Protein AF-A0A316RY93-F1 (afdb_monomer_lite)

Foldseek 3Di:
DPQDQWDDPPPDIDHDPDDPPDDPVVVCLVVVLVVVVVVVVLCVQQPPPDDPRSVVSNVVVVVVVCVVCVLSDDDDRNPDPVNVVSCVVSVHDDQPDPLSVLVVLQPPVNQCSCVVVVNDHNVRSVVVSLVVLCVLLVVLLVVLVVLLCCLVPAQLVLLVVQLVVLVVVCVVCVVVVHHPPVSVVLSVVSVVLSVQLVVLSVQLVVLSVVLVVDDDSSSSSVSCVPRNVVSSVSNVVSRVVSVVRRDPVSHRDDDPCCVPPVD

Structure (mmCIF, N/CA/C/O backbone):
data_AF-A0A316RY93-F1
#
_entry.id   AF-A0A316RY93-F1
#
loop_
_atom_site.group_PDB
_atom_site.id
_atom_site.type_symbol
_atom_site.label_atom_id
_atom_site.label_alt_id
_atom_site.label_comp_id
_atom_site.label_asym_id
_atom_site.label_entity_id
_atom_site.label_seq_id
_atom_site.pdbx_PDB_ins_code
_atom_site.Cartn_x
_atom_site.Cartn_y
_atom_site.Cartn_z
_atom_site.occupancy
_atom_site.B_iso_or_equiv
_atom_site.auth_seq_id
_atom_site.auth_comp_id
_atom_site.auth_asym_id
_atom_site.auth_atom_id
_atom_site.pdbx_PDB_model_num
ATOM 1 N N . ASN A 1 1 ? -14.126 -20.685 9.878 1.00 76.75 1 ASN A N 1
ATOM 2 C CA . ASN A 1 1 ? -13.950 -19.700 8.793 1.00 76.75 1 ASN A CA 1
ATOM 3 C C . ASN A 1 1 ? -12.634 -18.939 8.999 1.00 76.75 1 ASN A C 1
ATOM 5 O O . ASN A 1 1 ? -12.453 -18.373 10.075 1.00 76.75 1 ASN A O 1
ATOM 9 N N . ARG A 1 2 ? -11.692 -18.993 8.039 1.00 86.81 2 ARG A N 1
ATOM 10 C CA . ARG A 1 2 ? -10.370 -18.326 8.116 1.00 86.81 2 ARG A CA 1
ATOM 11 C C . ARG A 1 2 ? -10.298 -16.988 7.370 1.00 86.81 2 ARG A C 1
ATOM 13 O O . ARG A 1 2 ? -9.308 -16.292 7.524 1.00 86.81 2 ARG A O 1
ATOM 20 N N . THR A 1 3 ? -11.340 -16.614 6.633 1.00 89.44 3 THR A N 1
ATOM 21 C CA . THR A 1 3 ? -11.389 -15.378 5.835 1.00 89.44 3 THR A CA 1
ATOM 22 C C . THR A 1 3 ? -12.013 -14.207 6.606 1.00 89.44 3 THR A C 1
ATOM 24 O O . THR A 1 3 ? -12.287 -13.170 6.020 1.00 89.44 3 THR A O 1
ATOM 27 N N . SER A 1 4 ? -12.331 -14.394 7.895 1.00 91.25 4 SER A N 1
ATOM 28 C CA . SER A 1 4 ? -12.914 -13.356 8.757 1.00 91.25 4 SER A CA 1
ATOM 29 C C . SER A 1 4 ? -11.820 -12.575 9.497 1.00 91.25 4 SER A C 1
ATOM 31 O O . SER A 1 4 ? -10.906 -13.226 10.027 1.00 91.25 4 SER A O 1
ATOM 33 N N . PRO A 1 5 ? -11.947 -11.236 9.622 1.00 91.81 5 PRO A N 1
ATOM 34 C CA . PRO A 1 5 ? -11.036 -10.396 10.404 1.00 91.81 5 PRO A CA 1
ATOM 35 C C . PRO A 1 5 ? -11.076 -10.700 11.908 1.00 91.81 5 PRO A C 1
ATOM 37 O O . PRO A 1 5 ? -10.065 -10.567 12.593 1.00 91.81 5 PRO A O 1
ATOM 40 N N . PHE A 1 6 ? -12.233 -11.123 12.422 1.00 93.69 6 PHE A N 1
ATOM 41 C CA . PHE A 1 6 ? -12.464 -11.411 13.835 1.00 93.69 6 PHE A CA 1
ATOM 42 C C . PHE A 1 6 ? -13.214 -12.738 13.948 1.00 93.69 6 PHE A C 1
ATOM 44 O O . PHE A 1 6 ? -14.278 -12.912 13.350 1.00 93.69 6 PHE A O 1
ATOM 51 N N . ALA A 1 7 ? -12.659 -13.714 14.664 1.00 94.00 7 ALA A N 1
ATOM 52 C CA . ALA A 1 7 ? -13.251 -15.047 14.735 1.00 94.00 7 ALA A CA 1
ATOM 53 C C . ALA A 1 7 ? -13.272 -15.596 16.155 1.00 94.00 7 ALA A C 1
ATOM 55 O O . ALA A 1 7 ? -12.244 -15.641 16.822 1.00 94.00 7 ALA A O 1
ATOM 56 N N . PHE A 1 8 ? -14.429 -16.096 16.580 1.00 93.50 8 PHE A N 1
ATOM 57 C CA . PHE A 1 8 ? -14.525 -16.915 17.779 1.00 93.50 8 PHE A CA 1
ATOM 58 C C . PHE A 1 8 ? -14.100 -18.350 17.455 1.00 93.50 8 PHE A C 1
ATOM 60 O O . PHE A 1 8 ? -14.674 -18.985 16.567 1.00 93.50 8 PHE A O 1
ATOM 67 N N . THR A 1 9 ? -13.088 -18.867 18.152 1.00 91.56 9 THR A N 1
ATOM 68 C CA . THR A 1 9 ? -12.534 -20.212 17.906 1.00 91.56 9 THR A CA 1
ATOM 69 C C . THR A 1 9 ? -12.798 -21.203 19.041 1.00 91.56 9 THR A C 1
ATOM 71 O O . THR A 1 9 ? -12.141 -22.236 19.138 1.00 91.56 9 THR A O 1
ATOM 74 N N . GLY A 1 10 ? -13.811 -20.923 19.867 1.00 91.88 10 GLY A N 1
ATOM 75 C CA . GLY A 1 10 ? -14.363 -21.838 20.872 1.00 91.88 10 GLY A CA 1
ATOM 76 C C . GLY A 1 10 ? -14.149 -21.368 22.308 1.00 91.88 10 GLY A C 1
ATOM 77 O O . GLY A 1 10 ? -15.085 -21.387 23.097 1.00 91.88 10 GLY A O 1
ATOM 78 N N . ASN A 1 11 ? -12.945 -20.906 22.647 1.00 93.56 11 ASN A N 1
ATOM 79 C CA . ASN A 1 11 ? -12.624 -20.369 23.977 1.00 93.56 11 ASN A CA 1
ATOM 80 C C . ASN A 1 11 ? -11.935 -18.997 23.938 1.00 93.56 11 ASN A C 1
ATOM 82 O O . ASN A 1 11 ? -11.544 -18.476 24.979 1.00 93.56 11 ASN A O 1
ATOM 86 N N . LYS A 1 12 ? -11.746 -18.435 22.743 1.00 94.44 12 LYS A N 1
ATOM 87 C CA . LYS A 1 12 ? -11.073 -17.157 22.523 1.00 94.44 12 LYS A CA 1
ATOM 88 C C . LYS A 1 12 ? -11.556 -16.510 21.233 1.00 94.44 12 LYS A C 1
ATOM 90 O O . LYS A 1 12 ? -12.118 -17.179 20.360 1.00 94.44 12 LYS A O 1
ATOM 95 N N . PHE A 1 13 ? -11.261 -15.225 21.112 1.00 95.44 13 PHE A N 1
ATOM 96 C CA . PHE A 1 13 ? -11.317 -14.514 19.847 1.00 95.44 13 PHE A CA 1
ATOM 97 C C . PHE A 1 13 ? -9.932 -14.444 19.203 1.00 95.44 13 PHE A C 1
ATOM 99 O O . PHE A 1 13 ? -8.914 -14.315 19.880 1.00 95.44 13 PHE A O 1
ATOM 106 N N . GLU A 1 14 ? -9.908 -14.541 17.881 1.00 95.75 14 GLU A N 1
ATOM 107 C CA . GLU A 1 14 ? -8.732 -14.350 17.043 1.00 95.75 14 GLU A CA 1
ATOM 108 C C . GLU A 1 14 ? -8.950 -13.121 16.165 1.00 95.75 14 GLU A C 1
ATOM 110 O O . GLU A 1 14 ? -9.816 -13.135 15.286 1.00 95.75 14 GLU A O 1
ATOM 115 N N . PHE A 1 15 ? -8.147 -12.082 16.395 1.00 95.44 15 PHE A N 1
ATOM 116 C CA . PHE A 1 15 ? -8.064 -10.920 15.520 1.00 95.44 15 PHE A CA 1
ATOM 117 C C . PHE A 1 15 ? -6.982 -11.154 14.464 1.00 95.44 15 PHE A C 1
ATOM 119 O O . PHE A 1 15 ? -5.819 -11.375 14.797 1.00 95.44 15 PHE A O 1
ATOM 126 N N . ARG A 1 16 ? -7.379 -11.167 13.191 1.00 94.00 16 ARG A N 1
ATOM 127 C CA . ARG A 1 16 ? -6.550 -11.628 12.064 1.00 94.00 16 ARG A CA 1
ATOM 128 C C . ARG A 1 16 ? -6.108 -10.516 11.117 1.00 94.00 16 ARG A C 1
ATOM 130 O O . ARG A 1 16 ? -5.459 -10.808 10.123 1.00 94.00 16 ARG A O 1
ATOM 137 N N . MET A 1 17 ? -6.453 -9.266 11.419 1.00 92.12 17 MET A N 1
ATOM 138 C CA . MET A 1 17 ? -6.111 -8.109 10.582 1.00 92.12 17 MET A CA 1
ATOM 139 C C . MET A 1 17 ? -4.705 -7.556 10.840 1.00 92.12 17 MET A C 1
ATOM 141 O O . MET A 1 17 ? -4.277 -6.645 10.139 1.00 92.12 17 MET A O 1
ATOM 145 N N . CYS A 1 18 ? -3.981 -8.079 11.834 1.00 93.44 18 CYS A N 1
ATOM 146 C CA . CYS A 1 18 ? -2.622 -7.634 12.124 1.00 93.44 18 CYS A CA 1
ATOM 147 C C . CYS A 1 18 ? -1.657 -8.046 11.003 1.00 93.44 18 CYS A C 1
ATOM 149 O O . CYS A 1 18 ? -1.534 -9.231 10.685 1.00 93.44 18 CYS A O 1
ATOM 151 N N . GLY A 1 19 ? -0.921 -7.079 10.459 1.00 92.44 19 GLY A N 1
ATOM 152 C CA . GLY A 1 19 ? 0.205 -7.329 9.562 1.00 92.44 19 GLY A CA 1
ATOM 153 C C . GLY A 1 19 ? 1.380 -7.983 10.298 1.00 92.44 19 GLY A C 1
ATOM 154 O O . GLY A 1 19 ? 1.596 -7.740 11.484 1.00 92.44 19 GLY A O 1
ATOM 155 N N . SER A 1 20 ? 2.178 -8.788 9.593 1.00 93.50 20 SER A N 1
ATOM 156 C CA . SER A 1 20 ? 3.290 -9.557 10.183 1.00 93.50 20 SER A CA 1
ATOM 157 C C . SER A 1 20 ? 4.392 -8.697 10.814 1.00 93.50 20 SER A C 1
ATOM 159 O O . SER A 1 20 ? 5.088 -9.163 11.712 1.00 93.50 20 SER A O 1
ATOM 161 N N . GLN A 1 21 ? 4.543 -7.449 10.362 1.00 90.56 21 GLN A N 1
ATOM 162 C CA . GLN A 1 21 ? 5.514 -6.481 10.881 1.00 90.56 21 GLN A CA 1
ATOM 163 C C . GLN A 1 21 ? 4.922 -5.521 11.927 1.00 90.56 21 GLN A C 1
ATOM 165 O O . GLN A 1 21 ? 5.647 -4.696 12.482 1.00 90.56 21 GLN A O 1
ATOM 170 N N . GLN A 1 22 ? 3.612 -5.580 12.191 1.00 89.44 22 GLN A N 1
ATOM 171 C CA . GLN A 1 22 ? 2.954 -4.619 13.073 1.00 89.44 22 GLN A CA 1
ATOM 172 C C . GLN A 1 22 ? 3.247 -4.897 14.550 1.00 89.44 22 GLN A C 1
ATOM 174 O O . GLN A 1 22 ? 3.239 -6.039 15.014 1.00 89.44 22 GLN A O 1
ATOM 179 N N . ASN A 1 23 ? 3.431 -3.822 15.319 1.00 91.06 23 ASN A N 1
ATOM 180 C CA . ASN A 1 23 ? 3.471 -3.909 16.772 1.00 91.06 23 ASN A CA 1
ATOM 181 C C . ASN A 1 23 ? 2.058 -4.182 17.308 1.00 91.06 23 ASN A C 1
ATOM 183 O O . ASN A 1 23 ? 1.148 -3.377 17.116 1.00 91.06 23 ASN A O 1
ATOM 187 N N . LEU A 1 24 ? 1.890 -5.294 18.027 1.00 94.62 24 LEU A N 1
ATOM 188 C CA . LEU A 1 24 ? 0.598 -5.710 18.580 1.00 94.62 24 LEU A CA 1
ATOM 189 C C . LEU A 1 24 ? 0.056 -4.771 19.668 1.00 94.62 24 LEU A C 1
ATOM 191 O O . LEU A 1 24 ? -1.105 -4.899 20.044 1.00 94.62 24 LEU A O 1
ATOM 195 N N . SER A 1 25 ? 0.856 -3.834 20.180 1.00 94.06 25 SER A N 1
ATOM 196 C CA . SER A 1 25 ? 0.389 -2.811 21.118 1.00 94.06 25 SER A CA 1
ATOM 197 C C . SER A 1 25 ? -0.740 -1.971 20.519 1.00 94.06 25 SER A C 1
ATOM 199 O O . SER A 1 25 ? -1.763 -1.790 21.168 1.00 94.06 25 SER A O 1
ATOM 201 N N . ASP A 1 26 ? -0.610 -1.532 19.264 1.00 91.31 26 ASP A N 1
ATOM 202 C CA . ASP A 1 26 ? -1.601 -0.664 18.617 1.00 91.31 26 ASP A CA 1
ATOM 203 C C . ASP A 1 26 ? -3.004 -1.296 18.554 1.00 91.31 26 ASP A C 1
ATOM 205 O O . ASP A 1 26 ? -3.935 -0.707 19.106 1.00 91.31 26 ASP A O 1
ATOM 209 N N . PRO A 1 27 ? -3.201 -2.498 17.970 1.00 94.75 27 PRO A N 1
ATOM 210 C CA . PRO A 1 27 ? -4.515 -3.134 17.977 1.00 94.75 27 PRO A CA 1
ATOM 211 C C . PRO A 1 27 ? -4.980 -3.497 19.391 1.00 94.75 27 PRO A C 1
ATOM 213 O O . PRO A 1 27 ? -6.174 -3.429 19.664 1.00 94.75 27 PRO A O 1
ATOM 216 N N . ASN A 1 28 ? -4.073 -3.838 20.315 1.00 96.19 28 ASN A N 1
ATOM 217 C CA . ASN A 1 28 ? -4.457 -4.132 21.696 1.00 96.19 28 ASN A CA 1
ATOM 218 C C . ASN A 1 28 ? -4.954 -2.897 22.453 1.00 96.19 28 ASN A C 1
ATOM 220 O O . ASN A 1 28 ? -5.844 -3.047 23.283 1.00 96.19 28 ASN A O 1
ATOM 224 N N . VAL A 1 29 ? -4.425 -1.699 22.188 1.00 96.19 29 VAL A N 1
ATOM 225 C CA . VAL A 1 29 ? -4.964 -0.456 22.764 1.00 96.19 29 VAL A CA 1
ATOM 226 C C . VAL A 1 29 ? -6.421 -0.299 22.340 1.00 96.19 29 VAL A C 1
ATOM 228 O O . VAL A 1 29 ? -7.288 -0.204 23.198 1.00 96.19 29 VAL A O 1
ATOM 231 N N . VAL A 1 30 ? -6.712 -0.392 21.039 1.00 95.94 30 VAL A N 1
ATOM 232 C CA . VAL A 1 30 ? -8.085 -0.252 20.523 1.00 95.94 30 VAL A CA 1
ATOM 233 C C . VAL A 1 30 ? -9.014 -1.333 21.084 1.00 95.94 30 VAL A C 1
ATOM 235 O O . VAL A 1 30 ? -10.077 -1.026 21.618 1.00 95.94 30 VAL A O 1
ATOM 238 N N . LEU A 1 31 ? -8.612 -2.605 20.991 1.00 97.00 31 LEU A N 1
ATOM 239 C CA . LEU A 1 31 ? -9.450 -3.734 21.398 1.00 97.00 31 LEU A CA 1
ATOM 240 C C . LEU A 1 31 ? -9.720 -3.747 22.904 1.00 97.00 3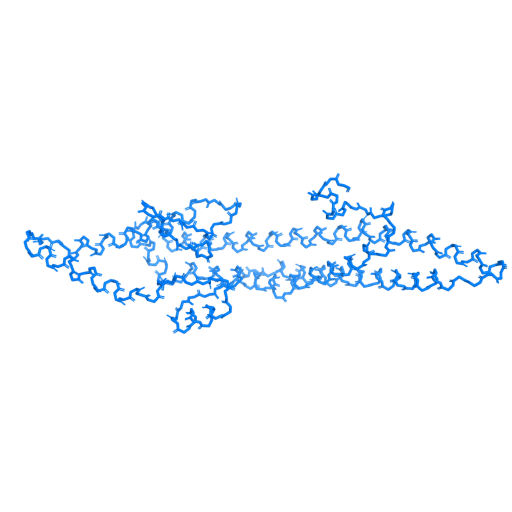1 LEU A C 1
ATOM 242 O O . LEU A 1 31 ? -10.850 -4.005 23.312 1.00 97.00 31 LEU A O 1
ATOM 246 N N . ASN A 1 32 ? -8.715 -3.461 23.736 1.00 97.75 32 ASN A N 1
ATOM 247 C CA . ASN A 1 32 ? -8.911 -3.453 25.184 1.00 97.75 32 ASN A CA 1
ATOM 248 C C . ASN A 1 32 ? -9.751 -2.258 25.639 1.00 97.75 32 ASN A C 1
ATOM 250 O O . ASN A 1 32 ? -10.571 -2.430 26.536 1.00 97.75 32 ASN A O 1
ATOM 254 N N . THR A 1 33 ? -9.609 -1.082 25.016 1.00 98.06 33 THR A N 1
ATOM 255 C CA . THR A 1 33 ? -10.503 0.052 25.294 1.00 98.06 33 THR A CA 1
ATOM 256 C C . THR A 1 33 ? -11.939 -0.267 24.880 1.00 98.06 33 THR A C 1
ATOM 258 O O . THR A 1 33 ? -12.856 0.027 25.635 1.00 98.06 33 THR A O 1
ATOM 261 N N . ALA A 1 34 ? -12.146 -0.962 23.754 1.00 97.19 34 ALA A N 1
ATOM 262 C CA . ALA A 1 34 ? -13.487 -1.334 23.297 1.00 97.19 34 ALA A CA 1
ATOM 263 C C . ALA A 1 34 ? -14.152 -2.329 24.258 1.00 97.19 34 ALA A C 1
ATOM 265 O O . ALA A 1 34 ? -15.318 -2.191 24.606 1.00 97.19 34 ALA A O 1
ATOM 266 N N . VAL A 1 35 ? -13.392 -3.310 24.755 1.00 97.25 35 VAL A N 1
ATOM 267 C CA . VAL A 1 35 ? -13.881 -4.234 25.789 1.00 97.25 35 VAL A CA 1
ATOM 268 C C . VAL A 1 35 ? -14.149 -3.508 27.110 1.00 97.25 35 VAL A C 1
ATOM 270 O O . VAL A 1 35 ? -15.115 -3.840 27.795 1.00 97.25 35 VAL A O 1
ATOM 273 N N . ALA A 1 36 ? -13.313 -2.537 27.486 1.00 98.06 36 ALA A N 1
ATOM 274 C CA . ALA A 1 36 ? -13.541 -1.729 28.680 1.00 98.06 36 ALA A CA 1
ATOM 275 C C . ALA A 1 36 ? -14.848 -0.932 28.575 1.00 98.06 36 ALA A C 1
ATOM 277 O O . ALA A 1 36 ? -15.589 -0.884 29.553 1.00 98.06 36 ALA A O 1
ATOM 278 N N . GLU A 1 37 ? -15.156 -0.391 27.394 1.00 97.31 37 GLU A N 1
ATOM 279 C CA . GLU A 1 37 ? -16.404 0.326 27.146 1.00 97.31 37 GLU A CA 1
ATOM 280 C C . GLU A 1 37 ? -17.640 -0.553 27.309 1.00 97.31 37 GLU A C 1
ATOM 282 O O . GLU A 1 37 ? -18.532 -0.221 28.087 1.00 97.31 37 GLU A O 1
ATOM 287 N N . GLU A 1 38 ? -17.654 -1.723 26.676 1.00 95.94 38 GLU A N 1
ATOM 288 C CA . GLU A 1 38 ? -18.770 -2.667 26.806 1.00 95.94 38 GLU A CA 1
ATOM 289 C C . GLU A 1 38 ? -18.958 -3.147 28.260 1.00 95.94 38 GLU A C 1
ATOM 291 O O . GLU A 1 38 ? -20.083 -3.319 28.737 1.00 95.94 38 GLU A O 1
ATOM 296 N N . CYS A 1 39 ? -17.858 -3.343 28.999 1.00 96.88 39 CYS A N 1
ATOM 297 C CA . CYS A 1 39 ? -17.902 -3.695 30.419 1.00 96.88 39 CYS A CA 1
ATOM 298 C C . CYS A 1 39 ? -18.451 -2.557 31.292 1.00 96.88 39 CYS A C 1
ATOM 300 O O . CYS A 1 39 ? -19.218 -2.826 32.216 1.00 96.88 39 CYS A O 1
ATOM 302 N N . ASP A 1 40 ? -18.057 -1.314 31.019 1.00 97.44 40 ASP A N 1
ATOM 303 C CA . ASP A 1 40 ? -18.513 -0.114 31.723 1.00 97.44 40 ASP A CA 1
ATOM 304 C C . ASP A 1 40 ? -20.009 0.138 31.489 1.00 97.44 40 ASP A C 1
ATOM 306 O O . ASP A 1 40 ? -20.768 0.311 32.445 1.00 97.44 40 ASP A O 1
ATOM 310 N N . GLU A 1 41 ? -20.470 0.045 30.239 1.00 95.94 41 GLU A N 1
ATOM 311 C CA . GLU A 1 41 ? -21.893 0.148 29.909 1.00 95.94 41 GLU A CA 1
ATOM 312 C C . GLU A 1 41 ? -22.723 -0.925 30.619 1.00 95.94 41 GLU A C 1
ATOM 314 O O . GLU A 1 41 ? -23.761 -0.625 31.221 1.00 95.94 41 GLU A O 1
ATOM 319 N N . PHE A 1 42 ? -22.262 -2.181 30.588 1.00 97.25 42 PHE A N 1
ATOM 320 C CA . PHE A 1 42 ? -22.936 -3.270 31.284 1.00 97.25 42 PHE A CA 1
ATOM 321 C C . PHE A 1 42 ? -22.960 -3.037 32.798 1.00 97.25 42 PHE A C 1
ATOM 323 O O . PHE A 1 42 ? -24.022 -3.135 33.413 1.00 97.25 42 PHE A O 1
ATOM 330 N N . ALA A 1 43 ? -21.816 -2.712 33.405 1.00 97.19 43 ALA A N 1
ATOM 331 C CA . ALA A 1 43 ? -21.708 -2.493 34.844 1.00 97.19 43 ALA A CA 1
ATOM 332 C C . ALA A 1 43 ? -22.603 -1.337 35.307 1.00 97.19 43 ALA A C 1
ATOM 334 O O . ALA A 1 43 ? -23.370 -1.508 36.255 1.00 97.19 43 ALA A O 1
ATOM 335 N N . SER A 1 44 ? -22.580 -0.215 34.586 1.00 96.94 44 SER A N 1
ATOM 336 C CA . SER A 1 44 ? -23.427 0.953 34.845 1.00 96.94 44 SER A CA 1
ATOM 337 C C . SER A 1 44 ? -24.915 0.604 34.766 1.00 96.94 44 SER A C 1
ATOM 339 O O . SER A 1 44 ? -25.704 0.983 35.629 1.00 96.94 44 SER A O 1
ATOM 341 N N . LEU A 1 45 ? -25.329 -0.178 33.761 1.00 96.38 45 LEU A N 1
ATOM 342 C CA . LEU A 1 45 ? -26.721 -0.616 33.633 1.00 96.38 45 LEU A CA 1
ATOM 343 C C . LEU A 1 45 ? -27.149 -1.607 34.718 1.00 96.38 45 LEU A C 1
ATOM 345 O O . LEU A 1 45 ? -28.351 -1.724 34.974 1.00 96.38 45 LEU A O 1
ATOM 349 N N . MET A 1 46 ? -26.217 -2.346 35.315 1.00 97.62 46 MET A N 1
ATOM 350 C CA . MET A 1 46 ? -26.501 -3.327 36.365 1.00 97.62 46 MET A CA 1
ATOM 351 C C . MET A 1 46 ? -26.343 -2.772 37.783 1.00 97.62 46 MET A C 1
ATOM 353 O O . MET A 1 46 ? -26.710 -3.462 38.735 1.00 97.62 46 MET A O 1
ATOM 357 N N . GLU A 1 47 ? -25.837 -1.548 37.939 1.00 97.25 47 GLU A N 1
ATOM 358 C CA . GLU A 1 47 ? -25.596 -0.936 39.241 1.00 97.25 47 GLU A CA 1
ATOM 359 C C . GLU A 1 47 ? -26.868 -0.930 40.110 1.00 97.25 47 GLU A C 1
ATOM 361 O O . GLU A 1 47 ? -27.949 -0.519 39.684 1.00 97.25 47 GLU A O 1
ATOM 366 N N . GLY A 1 48 ? -26.744 -1.445 41.338 1.00 96.88 48 GLY A N 1
ATOM 367 C CA . GLY A 1 48 ? -27.837 -1.529 42.312 1.00 96.88 48 GLY A CA 1
ATOM 368 C C . GLY A 1 48 ? -28.879 -2.632 42.067 1.00 96.88 48 GLY A C 1
ATOM 369 O O . GLY A 1 48 ? -29.781 -2.773 42.889 1.00 96.88 48 GLY A O 1
ATOM 370 N N . LYS A 1 49 ? -28.772 -3.424 40.990 1.00 97.25 49 LYS A N 1
ATOM 371 C CA . LYS A 1 49 ? -29.675 -4.558 40.722 1.00 97.25 49 LYS A CA 1
ATOM 372 C C . LYS A 1 49 ? -29.142 -5.840 41.348 1.00 97.25 49 LYS A C 1
ATOM 374 O O . LYS A 1 49 ? -27.969 -6.172 41.194 1.00 97.25 49 LYS A O 1
ATOM 379 N N . GLU A 1 50 ? -30.023 -6.621 41.969 1.00 96.81 50 GLU A N 1
ATOM 380 C CA . GLU A 1 50 ? -29.666 -7.886 42.624 1.00 96.81 50 GLU A CA 1
ATOM 381 C C . GLU A 1 50 ? -30.644 -9.021 42.267 1.00 96.81 50 GLU A C 1
ATOM 383 O O . GLU A 1 50 ? -31.756 -8.791 41.787 1.00 96.81 50 GLU A O 1
ATOM 388 N N . GLY A 1 51 ? -30.226 -10.274 42.481 1.00 97.12 51 GLY A N 1
ATOM 389 C CA . GLY A 1 51 ? -31.077 -11.463 42.339 1.00 97.12 51 GLY A CA 1
ATOM 390 C C . GLY A 1 51 ? -31.814 -11.575 40.994 1.00 97.12 51 GLY A C 1
ATOM 391 O O . GLY A 1 51 ? -31.209 -11.541 39.916 1.00 97.12 51 GLY A O 1
ATOM 392 N N . ASP A 1 52 ? -33.137 -11.737 41.062 1.00 97.56 52 ASP A N 1
ATOM 393 C CA . ASP A 1 52 ? -33.998 -11.899 39.885 1.00 97.56 52 ASP A CA 1
ATOM 394 C C . ASP A 1 52 ? -34.050 -10.632 39.014 1.00 97.56 52 ASP A C 1
ATOM 396 O O . ASP A 1 52 ? -34.149 -10.732 37.788 1.00 97.56 52 ASP A O 1
ATOM 400 N N . GLU A 1 53 ? -33.929 -9.444 39.617 1.00 97.50 53 GLU A N 1
ATOM 401 C CA . GLU A 1 53 ? -33.910 -8.170 38.889 1.00 97.50 53 GLU A CA 1
ATOM 402 C C . GLU A 1 53 ? -32.651 -8.049 38.027 1.00 97.50 53 GLU A C 1
ATOM 404 O O . GLU A 1 53 ? -32.746 -7.744 36.834 1.00 97.50 53 GLU A O 1
ATOM 409 N N . PHE A 1 54 ? -31.483 -8.359 38.602 1.00 97.81 54 PHE A N 1
ATOM 410 C CA . PHE A 1 54 ? -30.225 -8.417 37.856 1.00 97.81 54 PHE A CA 1
ATOM 411 C C . PHE A 1 54 ? -30.333 -9.398 36.687 1.00 97.81 54 PHE A C 1
ATOM 413 O O . PHE A 1 54 ? -30.013 -9.058 35.549 1.00 97.81 54 PHE A O 1
ATOM 420 N N . THR A 1 55 ? -30.843 -10.605 36.948 1.00 97.94 55 THR A N 1
ATOM 421 C CA . THR A 1 55 ? -30.955 -11.656 35.928 1.00 97.94 55 THR A CA 1
ATOM 422 C C . THR A 1 55 ? -31.853 -11.223 34.766 1.00 97.94 55 THR A C 1
ATOM 424 O O . THR A 1 55 ? -31.495 -11.404 33.599 1.00 97.94 55 THR A O 1
ATOM 427 N N . ALA A 1 56 ? -32.999 -10.603 35.059 1.00 97.94 56 ALA A N 1
ATOM 428 C CA . ALA A 1 56 ? -33.905 -10.091 34.037 1.00 97.94 56 ALA A CA 1
ATOM 429 C C . ALA A 1 56 ? -33.273 -8.953 33.216 1.00 97.94 56 ALA A C 1
ATOM 431 O O . ALA A 1 56 ? -33.359 -8.968 31.985 1.00 97.94 56 ALA A O 1
ATOM 432 N N . ALA A 1 57 ? -32.607 -8.001 33.877 1.00 97.88 57 ALA A N 1
ATOM 433 C CA . ALA A 1 57 ? -31.943 -6.880 33.216 1.00 97.88 57 ALA A CA 1
ATOM 434 C C . ALA A 1 57 ? -30.767 -7.333 32.337 1.00 97.88 57 ALA A C 1
ATOM 436 O O . ALA A 1 57 ? -30.649 -6.880 31.198 1.00 97.88 57 ALA A O 1
ATOM 437 N N . ALA A 1 58 ? -29.937 -8.259 32.822 1.00 97.50 58 ALA A N 1
ATOM 438 C CA . ALA A 1 58 ? -28.811 -8.803 32.070 1.00 97.50 58 ALA A CA 1
ATOM 439 C C . ALA A 1 58 ? -29.279 -9.547 30.808 1.00 97.50 58 ALA A C 1
ATOM 441 O O . ALA A 1 58 ? -28.737 -9.337 29.722 1.00 97.50 58 ALA A O 1
ATOM 442 N N . LEU A 1 59 ? -30.332 -10.368 30.912 1.00 97.56 59 LEU A N 1
ATOM 443 C CA . LEU A 1 59 ? -30.915 -11.057 29.755 1.00 97.56 59 LEU A CA 1
ATOM 444 C C . LEU A 1 59 ? -31.502 -10.086 28.723 1.00 97.56 59 LEU A C 1
ATOM 446 O O . LEU A 1 59 ? -31.433 -10.354 27.521 1.00 97.56 59 LEU A O 1
ATOM 450 N N . ASP A 1 60 ? -32.106 -8.986 29.171 1.00 97.31 60 ASP A N 1
ATOM 451 C CA . ASP A 1 60 ? -32.616 -7.947 28.278 1.00 97.31 60 ASP A CA 1
ATOM 452 C C . ASP A 1 60 ? -31.479 -7.199 27.570 1.00 97.31 60 ASP A C 1
ATOM 454 O O . ASP A 1 60 ? -31.540 -7.025 26.351 1.00 97.31 60 ASP A O 1
ATOM 458 N N . TRP A 1 61 ? -30.407 -6.851 28.293 1.00 97.06 61 TRP A N 1
ATOM 459 C CA . TRP A 1 61 ? -29.209 -6.244 27.708 1.00 97.06 61 TRP A CA 1
ATOM 460 C C . TRP A 1 61 ? -28.606 -7.139 26.622 1.00 97.06 61 TRP A C 1
ATOM 462 O O . TRP A 1 61 ? -28.507 -6.710 25.478 1.00 97.06 61 TRP A O 1
ATOM 472 N N . VAL A 1 62 ? -28.358 -8.424 26.910 1.00 96.31 62 VAL A N 1
ATOM 473 C CA . VAL A 1 62 ? -27.816 -9.378 25.920 1.00 96.31 62 VAL A CA 1
ATOM 474 C C . VAL A 1 62 ? -28.682 -9.439 24.656 1.00 96.31 62 VAL A C 1
ATOM 476 O O . VAL A 1 62 ? -28.165 -9.419 23.538 1.00 96.31 62 VAL A O 1
ATOM 479 N N . LYS A 1 63 ? -30.014 -9.487 24.803 1.00 96.94 63 LYS A N 1
ATOM 480 C CA . LYS A 1 63 ? -30.939 -9.506 23.656 1.00 96.94 63 LYS A CA 1
ATOM 481 C C . LYS A 1 63 ? -30.880 -8.210 22.853 1.00 96.94 63 LYS A C 1
ATOM 483 O 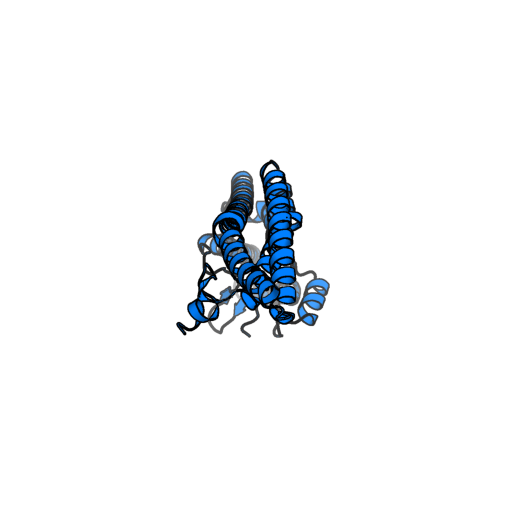O . LYS A 1 63 ? -30.973 -8.269 21.627 1.00 96.94 63 LYS A O 1
ATOM 488 N N . LYS A 1 64 ? -30.786 -7.060 23.521 1.00 96.31 64 LYS A N 1
ATOM 489 C CA . LYS A 1 64 ? -30.689 -5.746 22.875 1.00 96.31 64 LYS A CA 1
ATOM 490 C C . LYS A 1 64 ? -29.367 -5.604 22.127 1.00 96.31 64 LYS A C 1
ATOM 492 O O . LYS A 1 64 ? -29.409 -5.324 20.931 1.00 96.31 64 LYS A O 1
ATOM 497 N N . THR A 1 65 ? -28.243 -5.903 22.772 1.00 95.25 65 THR A N 1
ATOM 498 C CA . THR A 1 65 ? -26.901 -5.845 22.179 1.00 95.25 65 THR A CA 1
ATOM 499 C C . THR A 1 65 ? -26.799 -6.772 20.968 1.00 95.25 65 THR A C 1
ATOM 501 O O . THR A 1 65 ? -26.453 -6.331 19.874 1.00 95.25 65 THR A O 1
ATOM 504 N N . LEU A 1 66 ? -27.227 -8.036 21.087 1.00 95.38 66 LEU A N 1
ATOM 505 C CA . LEU A 1 66 ? -27.190 -8.967 19.954 1.00 95.38 66 LEU A CA 1
ATOM 506 C C . LEU A 1 66 ? -28.034 -8.477 18.767 1.00 95.38 66 LEU A C 1
ATOM 508 O O . LEU A 1 66 ? -27.603 -8.591 17.622 1.00 95.38 66 LEU A O 1
ATOM 512 N N . LYS A 1 67 ? -29.224 -7.913 19.016 1.00 95.69 67 LYS A N 1
ATOM 513 C CA . LYS A 1 67 ? -30.077 -7.358 17.952 1.00 95.69 67 LYS A CA 1
ATOM 514 C C . LYS A 1 67 ? -29.453 -6.129 17.293 1.00 95.69 67 LYS A C 1
ATOM 516 O O . LYS A 1 67 ? -29.498 -6.030 16.070 1.00 95.69 67 LYS A O 1
ATOM 521 N N . ALA A 1 68 ? -28.882 -5.217 18.079 1.00 93.88 68 ALA A N 1
ATOM 522 C CA . ALA A 1 68 ? -28.262 -3.992 17.577 1.00 93.88 68 ALA A CA 1
ATOM 523 C C . ALA A 1 68 ? -27.021 -4.285 16.717 1.00 93.88 68 ALA A C 1
ATOM 525 O O . ALA A 1 68 ? -26.826 -3.668 15.669 1.00 93.88 68 ALA A O 1
ATOM 526 N N . HIS A 1 69 ? -26.223 -5.279 17.115 1.00 94.12 69 HIS A N 1
ATOM 527 C CA . HIS A 1 69 ? -24.948 -5.599 16.473 1.00 94.12 69 HIS A CA 1
ATOM 528 C C . HIS A 1 69 ? -25.005 -6.815 15.538 1.00 94.12 69 HIS A C 1
ATOM 530 O O . HIS A 1 69 ? -23.995 -7.167 14.939 1.00 94.12 69 HIS A O 1
ATOM 536 N N . HIS A 1 70 ? -26.171 -7.423 15.292 1.00 94.56 70 HIS A N 1
ATOM 537 C CA . HIS A 1 70 ? -26.283 -8.575 14.380 1.00 94.56 70 HIS A CA 1
ATOM 538 C C . HIS A 1 70 ? -25.688 -8.305 12.982 1.00 94.56 70 HIS A C 1
ATOM 540 O O . HIS A 1 70 ? -25.206 -9.219 12.316 1.00 94.56 70 HIS A O 1
ATOM 546 N N . ARG A 1 71 ? -25.673 -7.040 12.538 1.00 94.56 71 ARG A N 1
ATOM 547 C CA . ARG A 1 71 ? -25.084 -6.623 11.256 1.00 94.56 71 ARG A CA 1
ATOM 548 C C . ARG A 1 71 ? -23.604 -7.007 11.096 1.00 94.56 71 ARG A C 1
ATOM 550 O O . ARG A 1 71 ? -23.193 -7.303 9.978 1.00 94.56 71 ARG A O 1
ATOM 557 N N . ILE A 1 72 ? -22.820 -7.059 12.178 1.00 93.88 72 ILE A N 1
ATOM 558 C CA . ILE A 1 72 ? -21.388 -7.409 12.113 1.00 93.88 72 ILE A CA 1
ATOM 559 C C . ILE A 1 72 ? -21.133 -8.926 12.110 1.00 93.88 72 ILE A C 1
ATOM 561 O O . ILE A 1 72 ? -20.000 -9.355 11.911 1.00 93.88 72 ILE A O 1
ATOM 565 N N . ILE A 1 73 ? -22.167 -9.752 12.313 1.00 93.94 73 ILE A N 1
ATOM 566 C CA . ILE A 1 73 ? -22.038 -11.212 12.333 1.00 93.94 73 ILE A CA 1
ATOM 567 C C . ILE A 1 73 ? -22.143 -11.748 10.902 1.00 93.94 73 ILE A C 1
ATOM 569 O O . ILE A 1 73 ? -23.135 -11.541 10.193 1.00 93.94 73 ILE A O 1
ATOM 573 N N . PHE A 1 74 ? -21.100 -12.453 10.469 1.00 93.31 74 PHE A N 1
ATOM 574 C CA . PHE A 1 74 ? -21.024 -13.059 9.147 1.00 93.31 74 PHE A CA 1
ATOM 575 C C . PHE A 1 74 ? -20.276 -14.393 9.196 1.00 93.31 74 PHE A C 1
ATOM 577 O O . PHE A 1 74 ? -19.192 -14.493 9.767 1.00 93.31 74 PHE A O 1
ATOM 584 N N . GLU A 1 75 ? -20.854 -15.422 8.574 1.00 89.69 75 GLU A N 1
ATOM 585 C CA . GLU A 1 75 ? -20.298 -16.783 8.568 1.00 89.69 75 GLU A CA 1
ATOM 586 C C . GLU A 1 75 ? -19.805 -17.236 7.181 1.00 89.69 75 GLU A C 1
ATOM 588 O O . GLU A 1 75 ? -19.191 -18.299 7.068 1.00 89.69 75 GLU A O 1
ATOM 593 N N . GLY A 1 76 ? -20.022 -16.429 6.135 1.00 90.25 76 GLY A N 1
ATOM 594 C CA . GLY A 1 76 ? -19.718 -16.769 4.741 1.00 90.25 76 GLY A CA 1
ATOM 595 C C . GLY A 1 76 ? -18.290 -16.441 4.290 1.00 90.25 76 GLY A C 1
ATOM 596 O O . GLY A 1 76 ? -17.406 -16.136 5.086 1.00 90.25 76 GLY A O 1
ATOM 597 N N . ASN A 1 77 ? -18.044 -16.509 2.981 1.00 91.31 77 ASN A N 1
ATOM 598 C CA . ASN A 1 77 ? -16.730 -16.208 2.413 1.00 91.31 77 ASN A CA 1
ATOM 599 C C . ASN A 1 77 ? -16.433 -14.698 2.445 1.00 91.31 77 ASN A C 1
ATOM 601 O O . ASN A 1 77 ? -17.026 -13.929 1.690 1.00 91.31 77 ASN A O 1
ATOM 605 N N . GLY A 1 78 ? -15.476 -14.300 3.281 1.00 89.31 78 GLY A N 1
ATOM 606 C CA . GLY A 1 78 ? -15.066 -12.905 3.475 1.00 89.31 78 GLY A CA 1
ATOM 607 C C . GLY A 1 78 ? -14.289 -12.294 2.307 1.00 89.31 78 GLY A C 1
ATOM 608 O O . GLY A 1 78 ? -14.144 -11.081 2.270 1.00 89.31 78 GLY A O 1
ATOM 609 N N . TYR A 1 79 ? -13.820 -13.102 1.351 1.00 90.12 79 TYR A N 1
ATOM 610 C CA . TYR A 1 79 ? -13.121 -12.621 0.149 1.00 90.12 79 TYR A CA 1
ATOM 611 C C . TYR A 1 79 ? -14.028 -12.512 -1.082 1.00 90.12 79 TYR A C 1
ATOM 613 O O . TYR A 1 79 ? -13.547 -12.255 -2.180 1.00 90.12 79 TYR A O 1
ATOM 621 N N . SER A 1 80 ? -15.325 -12.791 -0.939 1.00 93.12 80 SER A N 1
ATOM 622 C CA . SER A 1 80 ? -16.250 -12.730 -2.072 1.00 93.12 80 SER A CA 1
ATOM 623 C C . SER A 1 80 ? -16.675 -11.293 -2.377 1.00 93.12 80 SER A C 1
ATOM 625 O O . SER A 1 80 ? -16.943 -10.519 -1.460 1.00 93.12 80 SER A O 1
ATOM 627 N N . GLU A 1 81 ? -16.836 -10.962 -3.660 1.00 93.31 81 GLU A N 1
ATOM 628 C CA . GLU A 1 81 ? -17.443 -9.686 -4.079 1.00 93.31 81 GLU A CA 1
ATOM 629 C C . GLU A 1 81 ? -18.869 -9.515 -3.530 1.00 93.31 81 GLU A C 1
ATOM 631 O O . GLU A 1 81 ? -19.311 -8.402 -3.242 1.00 93.31 81 GLU A O 1
ATOM 636 N N . ASP A 1 82 ? -19.593 -10.625 -3.356 1.00 94.38 82 ASP A N 1
ATOM 637 C CA . ASP A 1 82 ? -20.919 -10.634 -2.735 1.00 94.38 82 ASP A CA 1
ATOM 638 C C . ASP A 1 82 ? -20.863 -10.138 -1.286 1.00 94.38 82 ASP A C 1
ATOM 640 O O . ASP A 1 82 ? -21.768 -9.429 -0.843 1.00 94.38 82 ASP A O 1
ATOM 644 N N . TRP A 1 83 ? -19.794 -10.471 -0.552 1.00 94.12 83 TRP A N 1
ATOM 645 C CA . TRP A 1 83 ? -19.594 -9.956 0.796 1.00 94.12 83 TRP A CA 1
ATOM 646 C C . TRP A 1 83 ? -19.287 -8.460 0.801 1.00 94.12 83 TRP A C 1
ATOM 648 O O . TRP A 1 83 ? -19.829 -7.768 1.654 1.00 94.12 83 TRP A O 1
ATOM 658 N N . GLU A 1 84 ? -18.503 -7.934 -0.145 1.00 93.19 84 GLU A N 1
ATOM 659 C CA . GLU A 1 84 ? -18.251 -6.484 -0.221 1.00 93.19 84 GLU A CA 1
ATOM 660 C C . GLU A 1 84 ? -19.559 -5.690 -0.373 1.00 93.19 84 GLU A C 1
ATOM 662 O O . GLU A 1 84 ? -19.824 -4.773 0.407 1.00 93.19 84 GLU A O 1
ATOM 667 N N . LYS A 1 85 ? -20.424 -6.103 -1.310 1.00 94.88 85 LYS A N 1
ATOM 668 C CA . LYS A 1 85 ? -21.740 -5.476 -1.542 1.00 94.88 85 LYS A CA 1
ATOM 669 C C . LYS A 1 85 ? -22.658 -5.605 -0.327 1.00 94.88 85 LYS A C 1
ATOM 671 O O . LYS A 1 85 ? -23.395 -4.684 0.023 1.00 94.88 85 LYS A O 1
ATOM 676 N N . GLU A 1 86 ? -22.635 -6.765 0.325 1.00 95.12 86 GLU A N 1
ATOM 677 C CA . GLU A 1 86 ? -23.438 -7.015 1.518 1.00 95.12 86 GLU A CA 1
ATOM 678 C C . GLU A 1 86 ? -22.952 -6.207 2.727 1.00 95.12 86 GLU A C 1
ATOM 680 O O . GLU A 1 86 ? -23.769 -5.679 3.481 1.00 95.12 86 GLU A O 1
ATOM 685 N N . ALA A 1 87 ? -21.640 -6.089 2.918 1.00 94.50 87 ALA A N 1
ATOM 686 C CA . ALA A 1 87 ? -21.031 -5.298 3.977 1.00 94.50 87 ALA A CA 1
ATOM 687 C C . ALA A 1 87 ? -21.387 -3.813 3.820 1.00 94.50 87 ALA A C 1
ATOM 689 O O . ALA A 1 87 ? -21.822 -3.189 4.790 1.00 94.50 87 ALA A O 1
ATOM 690 N N . GLU A 1 88 ? -21.322 -3.285 2.596 1.00 95.25 88 GLU A N 1
ATOM 691 C CA . GLU A 1 88 ? -21.768 -1.927 2.276 1.00 95.25 88 GLU A CA 1
ATOM 692 C C . GLU A 1 88 ? -23.261 -1.738 2.584 1.00 95.25 88 GLU A C 1
ATOM 694 O O . GLU A 1 88 ? -23.632 -0.806 3.300 1.00 95.25 88 GLU A O 1
ATOM 699 N N . ARG A 1 89 ? -24.128 -2.674 2.160 1.00 96.19 89 ARG A N 1
ATOM 700 C CA . ARG A 1 89 ? -25.570 -2.645 2.479 1.00 96.19 89 ARG A CA 1
ATOM 701 C C . ARG A 1 89 ? -25.838 -2.624 3.988 1.00 96.19 89 ARG A C 1
ATOM 703 O O . ARG A 1 89 ? -26.826 -2.043 4.437 1.00 96.19 89 ARG A O 1
ATOM 710 N N . ARG A 1 90 ? -24.978 -3.268 4.779 1.00 95.44 90 ARG A N 1
ATOM 711 C CA . ARG A 1 90 ? -25.041 -3.294 6.250 1.00 95.44 90 ARG A CA 1
ATOM 712 C C . ARG A 1 90 ? -24.447 -2.049 6.914 1.00 95.44 90 ARG A C 1
ATOM 714 O O . ARG A 1 90 ? -24.546 -1.931 8.137 1.00 95.44 90 ARG A O 1
ATOM 721 N N . GLY A 1 91 ? -23.842 -1.147 6.141 1.00 94.94 91 GLY A N 1
ATOM 722 C CA . GLY A 1 91 ? -23.144 0.037 6.636 1.00 94.94 91 GLY A CA 1
ATOM 723 C C . GLY A 1 91 ? -21.817 -0.288 7.322 1.00 94.94 91 GLY A C 1
ATOM 724 O O . GLY A 1 91 ? -21.418 0.428 8.238 1.00 94.94 91 GLY A O 1
ATOM 725 N N . LEU A 1 92 ? -21.168 -1.395 6.948 1.00 94.94 92 LEU A N 1
ATOM 726 C CA . LEU A 1 92 ? -19.852 -1.755 7.467 1.00 94.94 92 LEU A CA 1
ATOM 727 C C . LEU A 1 92 ? -18.770 -1.001 6.681 1.00 94.94 92 LEU A C 1
ATOM 729 O O . LEU A 1 92 ? -18.786 -1.045 5.449 1.00 94.94 92 LEU A O 1
ATOM 733 N N . PRO A 1 93 ? -17.830 -0.321 7.359 1.00 93.00 93 PRO A N 1
ATOM 734 C CA . PRO A 1 93 ? -16.772 0.413 6.680 1.00 93.00 93 PRO A CA 1
ATOM 735 C C . PRO A 1 93 ? -15.816 -0.536 5.947 1.00 93.00 93 PRO A C 1
ATOM 737 O O . PRO A 1 93 ? -15.461 -1.596 6.464 1.00 93.00 93 PRO A O 1
ATOM 740 N N . ASN A 1 94 ? -15.367 -0.118 4.763 1.00 94.25 94 ASN A N 1
ATOM 741 C CA . ASN A 1 94 ? -14.373 -0.824 3.957 1.00 94.25 94 ASN A CA 1
ATOM 742 C C . ASN A 1 94 ? -13.350 0.178 3.398 1.00 94.25 94 ASN A C 1
ATOM 744 O O . ASN A 1 94 ? -13.541 0.735 2.319 1.00 94.25 94 ASN A O 1
ATOM 748 N N . PHE A 1 95 ? -12.287 0.433 4.162 1.00 95.12 95 PHE A N 1
ATOM 749 C CA . PHE A 1 95 ? -11.185 1.307 3.757 1.00 95.12 95 PHE A CA 1
ATOM 750 C C . PHE A 1 95 ? -10.110 0.458 3.080 1.00 95.12 95 PHE A C 1
ATOM 752 O O . PHE A 1 95 ? -9.418 -0.311 3.749 1.00 95.12 95 PHE A O 1
ATOM 759 N N . LYS A 1 96 ? -10.020 0.547 1.749 1.00 93.50 96 LYS A N 1
ATOM 760 C CA . LYS A 1 96 ? -9.152 -0.332 0.948 1.00 93.50 96 LYS A CA 1
ATOM 761 C C . LYS A 1 96 ? -7.687 0.082 1.003 1.00 93.50 96 LYS A C 1
ATOM 763 O O . LYS A 1 96 ? -6.819 -0.770 0.836 1.00 93.50 96 LYS A O 1
ATOM 768 N N . THR A 1 97 ? -7.415 1.363 1.238 1.00 96.75 97 THR A N 1
ATOM 769 C CA . THR A 1 97 ? -6.053 1.895 1.267 1.00 96.75 97 THR A CA 1
ATOM 770 C C . THR A 1 97 ? -5.720 2.515 2.619 1.00 96.75 97 THR A C 1
ATOM 772 O O . THR A 1 97 ? -6.602 2.930 3.375 1.00 96.75 97 THR A O 1
ATOM 775 N N . THR A 1 98 ? -4.426 2.570 2.942 1.00 96.00 98 THR A N 1
ATOM 776 C CA . THR A 1 98 ? -3.938 3.210 4.171 1.00 96.00 98 THR A CA 1
ATOM 777 C C . THR A 1 98 ? -4.381 4.677 4.272 1.00 96.00 98 THR A C 1
ATOM 779 O O . THR A 1 98 ? -4.899 5.034 5.333 1.00 96.00 98 THR A O 1
ATOM 782 N N . PRO A 1 99 ? -4.289 5.505 3.209 1.00 97.12 99 PRO A N 1
ATOM 783 C CA . PRO A 1 99 ? -4.777 6.887 3.258 1.00 97.12 99 PRO A CA 1
ATOM 784 C C . PRO A 1 99 ? -6.286 7.016 3.506 1.00 97.12 99 PRO A C 1
ATOM 786 O O . PRO A 1 99 ? -6.712 7.993 4.109 1.00 97.12 99 PRO A O 1
ATOM 789 N N . ASP A 1 100 ? -7.104 6.022 3.134 1.00 96.88 100 ASP A N 1
ATOM 790 C CA . ASP A 1 100 ? -8.544 6.034 3.453 1.00 96.88 100 ASP A CA 1
ATOM 791 C C . ASP A 1 100 ? -8.807 5.724 4.943 1.00 96.88 100 ASP A C 1
ATOM 793 O O . ASP A 1 100 ? -9.784 6.188 5.544 1.00 96.88 100 ASP A O 1
ATOM 797 N N . ALA A 1 101 ? -7.940 4.901 5.544 1.00 96.88 101 ALA A N 1
ATOM 798 C CA . ALA A 1 101 ? -8.088 4.391 6.903 1.00 96.88 101 ALA A CA 1
ATOM 799 C C . ALA A 1 101 ? -7.488 5.316 7.976 1.00 96.88 101 ALA A C 1
ATOM 801 O O . ALA A 1 101 ? -8.037 5.404 9.076 1.00 96.88 101 ALA A O 1
ATOM 802 N N . LEU A 1 102 ? -6.379 6.006 7.691 1.00 97.06 102 LEU A N 1
ATOM 803 C CA . LEU A 1 102 ? -5.682 6.841 8.678 1.00 97.06 102 LEU A CA 1
ATOM 804 C C . LEU A 1 102 ? -6.548 7.987 9.242 1.00 97.06 102 LEU A C 1
ATOM 806 O O . LEU A 1 102 ? -6.599 8.107 10.471 1.00 97.06 102 LEU A O 1
ATOM 810 N N . PRO A 1 103 ? -7.314 8.756 8.436 1.00 97.00 103 PRO A N 1
ATOM 811 C CA . PRO A 1 103 ? -8.195 9.815 8.945 1.00 97.00 103 PRO A CA 1
ATOM 812 C C . PRO A 1 103 ? -9.252 9.333 9.932 1.00 97.00 103 PRO A C 1
ATOM 814 O O . PRO A 1 103 ? -9.762 10.112 10.734 1.00 97.00 103 PRO A O 1
ATOM 817 N N . GLN A 1 104 ? -9.589 8.041 9.907 1.00 96.88 104 GLN A N 1
ATOM 818 C CA . GLN A 1 104 ? -10.556 7.485 10.845 1.00 96.88 104 GLN A CA 1
ATOM 819 C C . GLN A 1 104 ? -10.054 7.596 12.286 1.00 96.88 104 GLN A C 1
ATOM 821 O O . GLN A 1 104 ? -10.868 7.729 13.192 1.00 96.88 104 GLN A O 1
ATOM 826 N N . MET A 1 105 ? -8.737 7.599 12.517 1.00 96.12 105 MET A N 1
ATOM 827 C CA . MET A 1 105 ? -8.163 7.711 13.861 1.00 96.12 105 MET A CA 1
ATOM 828 C C . MET A 1 105 ? -8.548 9.015 14.567 1.00 96.12 105 MET A C 1
ATOM 830 O O . MET A 1 105 ? -8.770 8.997 15.771 1.00 96.12 105 MET A O 1
ATOM 834 N N . ILE A 1 106 ? -8.647 10.119 13.823 1.00 97.44 106 ILE A N 1
ATOM 835 C CA . ILE A 1 106 ? -8.887 11.473 14.353 1.00 97.44 106 ILE A CA 1
ATOM 836 C C . ILE A 1 106 ? -10.351 11.906 14.254 1.00 97.44 106 ILE A C 1
ATOM 838 O O . ILE A 1 106 ? -10.675 13.083 14.397 1.00 97.44 106 ILE A O 1
ATOM 842 N N . LYS A 1 107 ? -11.263 10.969 13.988 1.00 97.94 107 LYS A N 1
ATOM 843 C CA . LYS A 1 107 ? -12.690 11.272 14.045 1.00 97.94 107 LYS A CA 1
ATOM 844 C C . LYS A 1 107 ? -13.105 11.640 15.476 1.00 97.94 107 LYS A C 1
ATOM 846 O O . LYS A 1 107 ? -12.633 10.980 16.407 1.00 97.94 107 LYS A O 1
ATOM 851 N N . PRO A 1 108 ? -14.000 12.631 15.667 1.00 98.06 108 PRO A N 1
ATOM 852 C CA . PRO A 1 108 ? -14.409 13.078 16.997 1.00 98.06 108 PRO A CA 1
ATOM 853 C C . PRO A 1 108 ? -14.870 11.937 17.909 1.00 98.06 108 PRO A C 1
ATOM 855 O O . PRO A 1 108 ? -14.449 11.876 19.060 1.00 98.06 108 PRO A O 1
ATOM 858 N N . GLU A 1 109 ? -15.646 10.986 17.382 1.00 97.12 109 GLU A N 1
ATOM 859 C CA . GLU A 1 109 ? -16.128 9.826 18.138 1.00 97.12 109 GLU A CA 1
ATOM 860 C C . GLU A 1 109 ? -14.995 8.908 18.625 1.00 97.12 109 GLU A C 1
ATOM 862 O O . GLU A 1 109 ? -15.063 8.365 19.725 1.00 97.12 109 GLU A O 1
ATOM 867 N N . ASN A 1 110 ? -13.920 8.770 17.846 1.00 97.00 110 ASN A N 1
ATOM 868 C CA . ASN A 1 110 ? -12.782 7.923 18.199 1.00 97.00 110 ASN A CA 1
ATOM 869 C C . ASN A 1 110 ? -11.851 8.622 19.198 1.00 97.00 110 ASN A C 1
ATOM 871 O O . ASN A 1 110 ? -11.278 7.971 20.071 1.00 97.00 110 ASN A O 1
ATOM 875 N N . ILE A 1 111 ? -11.731 9.949 19.113 1.00 97.81 111 ILE A N 1
ATOM 876 C CA . ILE A 1 111 ? -11.029 10.759 20.116 1.00 97.81 111 ILE A CA 1
ATOM 877 C C . ILE A 1 111 ? -11.779 10.706 21.453 1.00 97.81 111 ILE A C 1
ATOM 879 O O . ILE A 1 111 ? -11.158 10.500 22.501 1.00 97.81 111 ILE A O 1
ATOM 883 N N . GLU A 1 112 ? -13.105 10.859 21.423 1.00 97.62 112 GLU A N 1
ATOM 884 C CA . GLU A 1 112 ? -13.963 10.777 22.608 1.00 97.62 112 GLU A CA 1
ATOM 885 C C . GLU A 1 112 ? -13.888 9.392 23.257 1.00 97.62 112 GLU A C 1
ATOM 887 O O . GLU A 1 112 ? -13.684 9.301 24.469 1.00 97.62 112 GLU A O 1
ATOM 892 N N . PHE A 1 113 ? -13.942 8.328 22.451 1.00 97.38 113 PHE A N 1
ATOM 893 C CA . PHE A 1 113 ? -13.784 6.943 22.893 1.00 97.38 113 PHE A CA 1
ATOM 894 C C . PHE A 1 113 ? -12.514 6.732 23.732 1.00 97.38 113 PHE A C 1
ATOM 896 O O . PHE A 1 113 ? -12.581 6.202 24.841 1.00 97.38 113 PHE A O 1
ATOM 903 N N . PHE A 1 114 ? -11.351 7.198 23.265 1.00 98.06 114 PHE A N 1
ATOM 904 C CA . PHE A 1 114 ? -10.121 7.079 24.055 1.00 98.06 114 PHE A CA 1
ATOM 905 C C . PHE A 1 114 ? -10.087 8.015 25.266 1.00 98.06 114 PHE A C 1
ATOM 907 O O . PHE A 1 114 ? -9.596 7.622 26.332 1.00 98.06 114 PHE A O 1
ATOM 914 N N . SER A 1 115 ? -10.615 9.232 25.115 1.00 97.44 115 SER A N 1
ATOM 915 C CA . SER A 1 115 ? -10.591 10.262 26.158 1.00 97.44 115 SER A CA 1
ATOM 916 C C . SER A 1 115 ? -11.452 9.874 27.360 1.00 97.44 115 SER A C 1
ATOM 918 O O . SER A 1 115 ? -11.026 10.069 28.499 1.00 97.44 115 SER A O 1
ATOM 920 N N . LYS A 1 116 ? -12.619 9.256 27.125 1.00 97.31 116 LYS A N 1
ATOM 921 C CA . LYS A 1 116 ? -13.545 8.756 28.157 1.00 97.31 116 LYS A CA 1
ATOM 922 C C . LYS A 1 116 ? -12.852 7.840 29.169 1.00 97.31 116 LYS A C 1
ATOM 924 O O . LYS A 1 116 ? -13.114 7.937 30.365 1.00 97.31 116 LYS A O 1
ATOM 929 N N . TYR A 1 117 ? -11.935 6.995 28.700 1.00 97.25 117 TYR A N 1
ATOM 930 C CA . TYR A 1 117 ? -11.217 6.020 29.527 1.00 97.25 117 TYR A CA 1
ATOM 931 C C . TYR A 1 117 ? -9.813 6.471 29.946 1.00 97.25 117 TYR A C 1
ATOM 933 O O . TYR A 1 117 ? -9.085 5.700 30.570 1.00 97.25 117 TYR A O 1
ATOM 941 N N . GLY A 1 118 ? -9.408 7.701 29.605 1.00 97.19 118 GLY A N 1
ATOM 942 C CA . GLY A 1 118 ? -8.069 8.216 29.903 1.00 97.19 118 GLY A CA 1
ATOM 943 C C . GLY A 1 118 ? -6.947 7.413 29.237 1.00 97.19 118 GLY A C 1
ATOM 944 O O . GLY A 1 118 ? -5.839 7.354 29.766 1.00 97.19 118 GLY A O 1
ATOM 945 N N . VAL A 1 119 ? -7.243 6.758 28.109 1.00 97.75 119 VAL A N 1
ATOM 946 C CA . VAL A 1 119 ? -6.287 5.910 27.382 1.00 97.75 119 VAL A CA 1
ATOM 947 C C . VAL A 1 119 ? -5.405 6.755 26.472 1.00 97.75 119 VAL A C 1
ATOM 949 O O . VAL A 1 119 ? -4.193 6.555 26.443 1.00 97.75 119 VAL A O 1
ATOM 952 N N . LEU A 1 120 ? -6.019 7.690 25.744 1.00 97.25 120 LEU A N 1
ATOM 953 C CA . LEU A 1 120 ? -5.351 8.729 24.964 1.00 97.25 120 LEU A CA 1
ATOM 954 C C . LEU A 1 120 ? -6.190 10.005 25.030 1.00 97.25 120 LEU A C 1
ATOM 956 O O . LEU A 1 120 ? -7.418 9.936 25.053 1.00 97.25 120 LEU A O 1
ATOM 960 N N . ASN A 1 121 ? -5.532 11.156 25.013 1.00 97.31 121 ASN A N 1
ATOM 961 C CA . ASN A 1 121 ? -6.178 12.445 24.780 1.00 97.31 121 ASN A CA 1
ATOM 962 C C . ASN A 1 121 ? -6.122 12.849 23.293 1.00 97.31 121 ASN A C 1
ATOM 964 O O . ASN A 1 121 ? -5.408 12.245 22.493 1.00 97.31 121 ASN A O 1
ATOM 968 N N . GLU A 1 122 ? -6.853 13.904 22.927 1.00 97.62 122 GLU A N 1
ATOM 969 C CA . GLU A 1 122 ? -6.922 14.437 21.557 1.00 97.62 122 GLU A CA 1
ATOM 970 C C . GLU A 1 122 ? -5.540 14.679 20.930 1.00 97.62 122 GLU A C 1
ATOM 972 O O . GLU A 1 122 ? -5.268 14.205 19.826 1.00 97.62 122 GLU A O 1
ATOM 977 N N . ALA A 1 123 ? -4.630 15.341 21.651 1.00 98.06 123 ALA A N 1
ATOM 978 C CA . ALA A 1 123 ? -3.292 15.629 21.140 1.00 98.06 123 ALA A CA 1
ATOM 979 C C . ALA A 1 123 ? -2.490 14.344 20.867 1.00 98.06 123 ALA A C 1
ATOM 981 O O . ALA A 1 123 ? -1.771 14.263 19.872 1.00 98.06 123 ALA A O 1
ATOM 982 N N . GLU A 1 124 ? -2.636 13.318 21.708 1.00 97.81 124 GLU A N 1
ATOM 983 C CA . GLU A 1 124 ? -1.982 12.019 21.513 1.00 97.81 124 GLU A CA 1
ATOM 984 C C . GLU A 1 124 ? -2.559 11.247 20.320 1.00 97.81 124 GLU A C 1
ATOM 986 O O . GLU A 1 124 ? -1.803 10.606 19.585 1.00 97.81 124 GLU A O 1
ATOM 991 N N . VAL A 1 125 ? -3.875 11.313 20.093 1.00 97.38 125 VAL A N 1
ATOM 992 C CA . VAL A 1 125 ? -4.520 10.689 18.926 1.00 97.38 125 VAL A CA 1
ATOM 993 C C . VAL A 1 125 ? -4.054 11.361 17.632 1.00 97.38 125 VAL A C 1
ATOM 995 O O . VAL A 1 125 ? -3.637 10.666 16.703 1.00 97.38 125 VAL A O 1
ATOM 998 N N . HIS A 1 126 ? -4.028 12.696 17.593 1.00 98.00 126 HIS A N 1
ATOM 999 C CA . HIS A 1 126 ? -3.504 13.447 16.450 1.00 98.00 126 HIS A CA 1
ATOM 1000 C C . HIS A 1 126 ? -2.021 13.160 16.197 1.00 98.00 126 HIS A C 1
ATOM 1002 O O . HIS A 1 126 ? -1.641 12.886 15.060 1.00 98.00 126 HIS A O 1
ATOM 1008 N N . ALA A 1 127 ? -1.185 13.140 17.240 1.00 97.75 127 ALA A N 1
ATOM 1009 C CA . ALA A 1 127 ? 0.234 12.815 17.099 1.00 97.75 127 ALA A CA 1
ATOM 1010 C C . ALA A 1 127 ? 0.452 11.404 16.525 1.00 97.75 127 ALA A C 1
ATOM 1012 O O . ALA A 1 127 ? 1.322 11.199 15.678 1.00 97.75 127 ALA A O 1
ATOM 1013 N N . ARG A 1 128 ? -0.360 10.424 16.943 1.00 96.25 128 ARG A N 1
ATOM 1014 C CA . ARG A 1 128 ? -0.320 9.059 16.394 1.00 96.25 128 ARG A CA 1
ATOM 1015 C C . ARG A 1 128 ? -0.756 9.003 14.933 1.00 96.25 128 ARG A C 1
ATOM 1017 O O . ARG A 1 128 ? -0.157 8.246 14.175 1.00 96.25 128 ARG A O 1
ATOM 1024 N N . TYR A 1 129 ? -1.778 9.766 14.549 1.00 97.50 129 TYR A N 1
ATOM 1025 C CA . TYR A 1 129 ? -2.207 9.880 13.156 1.00 97.50 129 TYR A CA 1
ATOM 1026 C C . TYR A 1 129 ? -1.088 10.448 12.277 1.00 97.50 129 TYR A C 1
ATOM 1028 O O . TYR A 1 129 ? -0.676 9.780 11.331 1.00 97.50 129 TYR A O 1
ATOM 1036 N N . VAL A 1 130 ? -0.531 11.606 12.651 1.00 97.81 130 VAL A N 1
ATOM 1037 C CA . VAL A 1 130 ? 0.563 12.256 11.910 1.00 97.81 130 VAL A CA 1
ATOM 1038 C C . VAL A 1 130 ? 1.764 11.319 11.794 1.00 97.81 130 VAL A C 1
ATOM 1040 O O . VAL A 1 130 ? 2.241 11.066 10.695 1.00 97.81 130 VAL A O 1
ATOM 1043 N N . SER A 1 131 ? 2.186 10.694 12.898 1.00 97.00 131 SER A N 1
ATOM 1044 C CA . SER A 1 131 ? 3.317 9.759 12.882 1.00 97.00 131 SER A CA 1
ATOM 1045 C C . SER A 1 131 ? 3.097 8.558 11.952 1.00 97.00 131 SER A C 1
ATOM 1047 O O . SER A 1 131 ? 4.050 8.086 11.332 1.00 97.00 131 SER A O 1
ATOM 1049 N N . LYS A 1 132 ? 1.865 8.042 11.844 1.00 96.19 132 LYS A N 1
ATOM 1050 C CA . LYS A 1 132 ? 1.546 6.931 10.934 1.00 96.19 132 LYS A CA 1
ATOM 1051 C C . LYS A 1 132 ? 1.473 7.374 9.473 1.00 96.19 132 LYS A C 1
ATOM 1053 O O . LYS A 1 132 ? 1.935 6.623 8.617 1.00 96.19 132 LYS A O 1
ATOM 1058 N N . ALA A 1 133 ? 0.928 8.559 9.204 1.00 98.00 133 ALA A N 1
ATOM 1059 C CA . ALA A 1 133 ? 0.912 9.160 7.871 1.00 98.00 133 ALA A CA 1
ATOM 1060 C C . ALA A 1 133 ? 2.344 9.399 7.361 1.00 98.00 133 ALA A C 1
ATOM 1062 O O . ALA A 1 133 ? 2.715 8.890 6.306 1.00 98.00 133 ALA A O 1
ATOM 1063 N N . GLU A 1 134 ? 3.196 10.018 8.183 1.00 97.56 134 GLU A N 1
ATOM 1064 C CA . GLU A 1 134 ? 4.618 10.213 7.878 1.00 97.56 134 GLU A CA 1
ATOM 1065 C C . GLU A 1 134 ? 5.344 8.884 7.634 1.00 97.56 134 GLU A C 1
ATOM 1067 O O . GLU A 1 134 ? 6.151 8.764 6.713 1.00 97.56 134 GLU A O 1
ATOM 1072 N N . GLN A 1 135 ? 5.080 7.856 8.452 1.00 96.81 135 GLN A N 1
ATOM 1073 C CA . GLN A 1 135 ? 5.698 6.543 8.268 1.00 96.81 135 GLN A CA 1
ATOM 1074 C C . GLN A 1 135 ? 5.308 5.917 6.921 1.00 96.81 135 GLN A C 1
ATOM 1076 O O . GLN A 1 135 ? 6.166 5.326 6.263 1.00 96.81 135 GLN A O 1
ATOM 1081 N N . TYR A 1 136 ? 4.039 6.038 6.525 1.00 97.75 136 TYR A N 1
ATOM 1082 C CA . TYR A 1 136 ? 3.539 5.554 5.240 1.00 97.75 136 TYR A CA 1
ATOM 1083 C C . TYR A 1 136 ? 4.218 6.274 4.068 1.00 97.75 136 TYR A C 1
ATOM 1085 O O . TYR A 1 136 ? 4.844 5.617 3.235 1.00 97.75 136 TYR A O 1
ATOM 1093 N N . ALA A 1 137 ? 4.171 7.609 4.053 1.00 98.19 137 ALA A N 1
ATOM 1094 C CA . ALA A 1 137 ? 4.767 8.425 2.998 1.00 98.19 137 ALA A CA 1
ATOM 1095 C C . ALA A 1 137 ? 6.280 8.188 2.882 1.00 98.19 137 ALA A C 1
ATOM 1097 O O . ALA A 1 137 ? 6.820 7.950 1.802 1.00 98.19 137 ALA A O 1
ATOM 1098 N N . LYS A 1 138 ? 6.981 8.142 4.020 1.00 98.12 138 LYS A N 1
ATOM 1099 C CA . LYS A 1 138 ? 8.430 7.930 4.054 1.00 98.12 138 LYS A CA 1
ATOM 1100 C C . LYS A 1 138 ? 8.845 6.546 3.567 1.00 98.12 138 LYS A C 1
ATOM 1102 O O . LYS A 1 138 ? 9.892 6.434 2.931 1.00 98.12 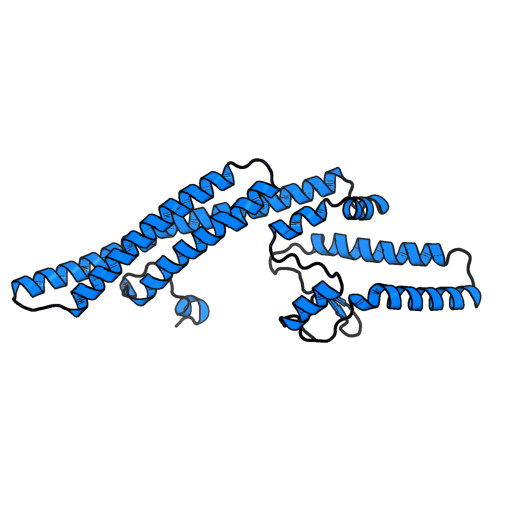138 LYS A O 1
ATOM 1107 N N . LEU A 1 139 ? 8.071 5.505 3.876 1.00 98.12 139 LEU A N 1
ATOM 1108 C CA . LEU A 1 139 ? 8.345 4.160 3.374 1.00 98.12 139 LEU A CA 1
ATOM 1109 C C . LEU A 1 139 ? 8.228 4.129 1.846 1.00 98.12 139 LEU A C 1
ATOM 1111 O O . LEU A 1 139 ? 9.175 3.708 1.186 1.00 98.12 139 LEU A O 1
ATOM 1115 N N . LEU A 1 140 ? 7.135 4.661 1.295 1.00 98.56 140 LEU A N 1
ATOM 1116 C CA . LEU A 1 140 ? 6.926 4.714 -0.154 1.00 98.56 140 LEU A CA 1
ATOM 1117 C C . LEU A 1 140 ? 7.975 5.569 -0.866 1.00 98.56 140 LEU A C 1
ATOM 1119 O O . LEU A 1 140 ? 8.487 5.162 -1.902 1.00 98.56 140 LEU A O 1
ATOM 1123 N N . ASN A 1 141 ? 8.389 6.691 -0.277 1.00 98.69 141 ASN A N 1
ATOM 1124 C CA . ASN A 1 141 ? 9.508 7.478 -0.791 1.00 98.69 141 ASN A CA 1
ATOM 1125 C C . ASN A 1 141 ? 10.804 6.652 -0.885 1.00 98.69 141 ASN A C 1
ATOM 1127 O O . ASN A 1 141 ? 11.547 6.750 -1.861 1.00 98.69 141 ASN A O 1
ATOM 1131 N N . ILE A 1 142 ? 11.121 5.857 0.144 1.00 98.75 142 ILE A N 1
ATOM 1132 C CA . ILE A 1 142 ? 12.319 5.003 0.146 1.00 98.75 142 ILE A CA 1
ATOM 1133 C C . ILE A 1 142 ? 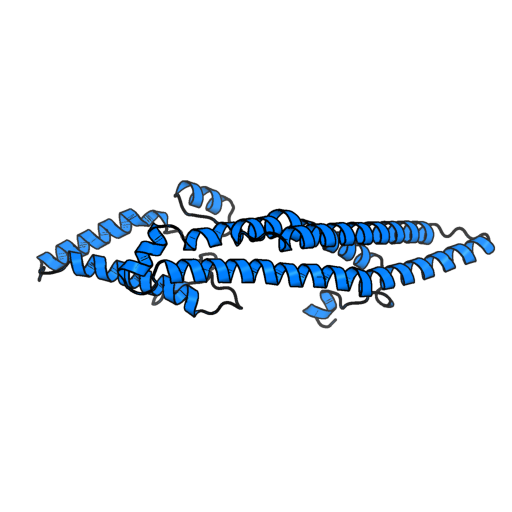12.204 3.929 -0.938 1.00 98.75 142 ILE A C 1
ATOM 1135 O O . ILE A 1 142 ? 13.174 3.692 -1.658 1.00 98.75 142 ILE A O 1
ATOM 1139 N N . GLU A 1 143 ? 11.037 3.304 -1.075 1.00 98.75 143 GLU A N 1
ATOM 1140 C CA . GLU A 1 143 ? 10.778 2.285 -2.093 1.00 98.75 143 GLU A CA 1
ATOM 1141 C C . GLU A 1 143 ? 10.886 2.866 -3.509 1.00 98.75 143 GLU A C 1
ATOM 1143 O O . GLU A 1 143 ? 11.642 2.333 -4.319 1.00 98.75 143 GLU A O 1
ATOM 1148 N N . ALA A 1 144 ? 10.244 4.004 -3.784 1.00 98.81 144 ALA A N 1
ATOM 1149 C CA . ALA A 1 144 ? 10.311 4.692 -5.071 1.00 98.81 144 ALA A CA 1
ATOM 1150 C C . ALA A 1 144 ? 11.752 5.072 -5.451 1.00 98.81 144 ALA A C 1
ATOM 1152 O O . ALA A 1 144 ? 12.212 4.752 -6.547 1.00 98.81 144 ALA A O 1
ATOM 1153 N N . ASN A 1 145 ? 12.509 5.680 -4.528 1.00 98.75 145 ASN A N 1
ATOM 1154 C CA . ASN A 1 145 ? 13.917 6.013 -4.772 1.00 98.75 145 ASN A CA 1
ATOM 1155 C C . ASN A 1 145 ? 14.776 4.761 -5.008 1.00 98.75 145 ASN A C 1
ATOM 1157 O O . ASN A 1 145 ? 15.687 4.785 -5.832 1.00 98.75 145 ASN A O 1
ATOM 1161 N N . THR A 1 146 ? 14.485 3.667 -4.301 1.00 98.81 146 THR A N 1
ATOM 1162 C CA . THR A 1 146 ? 15.185 2.388 -4.483 1.00 98.81 146 THR A CA 1
ATOM 1163 C C . THR A 1 146 ? 14.896 1.800 -5.863 1.00 98.81 146 THR A C 1
ATOM 1165 O O . THR A 1 146 ? 15.825 1.378 -6.547 1.00 98.81 146 THR A O 1
ATOM 1168 N N . MET A 1 147 ? 13.637 1.823 -6.313 1.00 98.62 147 MET A N 1
ATOM 1169 C CA . MET A 1 147 ? 13.252 1.369 -7.654 1.00 98.62 147 MET A CA 1
ATOM 1170 C C . MET A 1 147 ? 13.950 2.178 -8.748 1.00 98.62 147 MET A C 1
ATOM 1172 O O . MET A 1 147 ? 14.501 1.597 -9.680 1.00 98.62 147 MET A O 1
ATOM 1176 N N . VAL A 1 148 ? 13.983 3.505 -8.605 1.00 98.81 148 VAL A N 1
ATOM 1177 C CA . VAL A 1 148 ? 14.706 4.409 -9.511 1.00 98.81 148 VAL A CA 1
ATOM 1178 C C . VAL A 1 148 ? 16.202 4.086 -9.546 1.00 98.81 148 VAL A C 1
ATOM 1180 O O . VAL A 1 148 ? 16.785 3.974 -10.627 1.00 98.81 148 VAL A O 1
ATOM 1183 N N . ASP A 1 149 ? 16.837 3.910 -8.383 1.00 98.69 149 ASP A N 1
ATOM 1184 C CA . ASP A 1 149 ? 18.265 3.593 -8.296 1.00 98.69 149 ASP A CA 1
ATOM 1185 C C . ASP A 1 149 ? 18.581 2.247 -8.965 1.00 98.69 149 ASP A C 1
ATOM 1187 O O . ASP A 1 149 ? 19.476 2.168 -9.810 1.00 98.69 149 ASP A O 1
ATOM 1191 N N . MET A 1 150 ? 17.788 1.211 -8.681 1.00 98.69 150 MET A N 1
ATOM 1192 C CA . MET A 1 150 ? 17.924 -0.101 -9.317 1.00 98.69 150 MET A CA 1
ATOM 1193 C C . MET A 1 150 ? 17.710 -0.023 -10.834 1.00 98.69 150 MET A C 1
ATOM 1195 O O . MET A 1 150 ? 18.517 -0.563 -11.593 1.00 98.69 150 MET A O 1
ATOM 1199 N N . ALA A 1 151 ? 16.678 0.685 -11.302 1.00 98.69 151 ALA A N 1
ATOM 1200 C CA . ALA A 1 151 ? 16.416 0.882 -12.728 1.00 98.69 151 ALA A CA 1
ATOM 1201 C C . ALA A 1 151 ? 17.611 1.529 -13.440 1.00 98.69 151 ALA A C 1
ATOM 1203 O O . ALA A 1 151 ? 18.094 1.007 -14.444 1.00 98.69 151 ALA A O 1
ATOM 1204 N N . LYS A 1 152 ? 18.151 2.617 -12.882 1.00 98.56 152 LYS A N 1
ATOM 1205 C CA . LYS A 1 152 ? 19.251 3.382 -13.492 1.00 98.56 152 LYS A CA 1
ATOM 1206 C C . LYS A 1 152 ? 20.598 2.675 -13.411 1.00 98.56 152 LYS A C 1
ATOM 1208 O O . LYS A 1 152 ? 21.416 2.824 -14.316 1.00 98.56 152 LYS A O 1
ATOM 1213 N N . ARG A 1 153 ? 20.870 1.963 -12.315 1.00 98.31 153 ARG A N 1
ATOM 1214 C CA . ARG A 1 153 ? 22.214 1.443 -12.010 1.00 98.31 153 ARG A CA 1
ATOM 1215 C C . ARG A 1 153 ? 22.382 -0.043 -12.269 1.00 98.31 153 ARG A C 1
ATOM 1217 O O . ARG A 1 153 ? 23.520 -0.481 -12.409 1.00 98.31 153 ARG A O 1
ATOM 1224 N N . MET A 1 154 ? 21.289 -0.799 -12.308 1.00 98.25 154 MET A N 1
ATOM 1225 C CA . MET A 1 154 ? 21.314 -2.249 -12.490 1.00 98.25 154 MET A CA 1
ATOM 1226 C C . MET A 1 154 ? 20.646 -2.635 -13.807 1.00 98.25 154 MET A C 1
ATOM 1228 O O . MET A 1 154 ? 21.320 -3.160 -14.689 1.00 98.25 154 MET A O 1
ATOM 1232 N N . TYR A 1 155 ? 19.358 -2.322 -13.973 1.00 98.56 155 TYR A N 1
ATOM 1233 C CA . TYR A 1 155 ? 18.577 -2.809 -15.113 1.00 98.56 155 TYR A CA 1
ATOM 1234 C C . TYR A 1 155 ? 18.957 -2.140 -16.436 1.00 98.56 155 TYR A C 1
ATOM 1236 O O . TYR A 1 155 ? 19.361 -2.834 -17.364 1.00 98.56 155 TYR A O 1
ATOM 1244 N N . LEU A 1 156 ? 18.895 -0.806 -16.535 1.00 98.56 156 LEU A N 1
ATOM 1245 C CA . LEU A 1 156 ? 19.208 -0.099 -17.784 1.00 98.56 156 LEU A CA 1
ATOM 1246 C C . LEU A 1 156 ? 20.606 -0.448 -18.333 1.00 98.56 156 LEU A C 1
ATOM 1248 O O . LEU A 1 156 ? 20.700 -0.736 -19.530 1.00 98.56 156 LEU A O 1
ATOM 1252 N N . PRO A 1 157 ? 21.684 -0.490 -17.517 1.00 98.50 157 PRO A N 1
ATOM 1253 C CA . PRO A 1 157 ? 22.998 -0.919 -17.990 1.00 98.50 157 PRO A CA 1
ATOM 1254 C C . PRO A 1 157 ? 23.017 -2.362 -18.502 1.00 98.50 157 PRO A C 1
ATOM 1256 O O . PRO A 1 157 ? 23.521 -2.595 -19.598 1.00 98.50 157 PRO A O 1
ATOM 1259 N N . ALA A 1 158 ? 22.433 -3.304 -17.756 1.00 98.50 158 ALA A N 1
ATOM 1260 C CA . ALA A 1 158 ? 22.379 -4.717 -18.127 1.00 98.50 158 ALA A CA 1
ATOM 1261 C C . ALA A 1 158 ? 21.640 -4.946 -19.456 1.00 98.50 158 ALA A C 1
ATOM 1263 O O . ALA A 1 158 ? 22.155 -5.597 -20.368 1.00 98.50 158 ALA A O 1
ATOM 1264 N N . ILE A 1 159 ? 20.454 -4.345 -19.598 1.00 98.56 159 ILE A N 1
ATOM 1265 C CA . ILE A 1 159 ? 19.627 -4.452 -20.808 1.00 98.56 159 ILE A CA 1
ATOM 1266 C C . ILE A 1 159 ? 20.352 -3.808 -22.000 1.00 98.56 159 ILE A C 1
ATOM 1268 O O . ILE A 1 159 ? 20.387 -4.373 -23.095 1.00 98.56 159 ILE A O 1
ATOM 1272 N N . SER A 1 160 ? 20.992 -2.653 -21.787 1.00 98.19 160 SER A N 1
ATOM 1273 C CA . SER A 1 160 ? 21.763 -1.956 -22.827 1.00 98.19 160 SER A CA 1
ATOM 1274 C C . SER A 1 160 ? 22.986 -2.753 -23.282 1.00 98.19 160 SER A C 1
ATOM 1276 O O . SER A 1 160 ? 23.306 -2.768 -24.474 1.00 98.19 160 SER A O 1
ATOM 1278 N N . GLU A 1 161 ? 23.672 -3.429 -22.358 1.00 98.31 161 GLU A N 1
ATOM 1279 C CA . GLU A 1 161 ? 24.816 -4.285 -22.670 1.00 98.31 161 GLU A CA 1
ATOM 1280 C C . GLU A 1 161 ? 24.387 -5.487 -23.518 1.00 98.31 161 GLU A C 1
ATOM 1282 O O . GLU A 1 161 ? 24.988 -5.754 -24.566 1.00 98.31 161 GLU A O 1
ATOM 1287 N N . TYR A 1 162 ? 23.298 -6.156 -23.129 1.00 98.31 162 TYR A N 1
ATOM 1288 C CA . TYR A 1 162 ? 22.733 -7.258 -23.902 1.00 98.31 162 TYR A CA 1
ATOM 1289 C C . TYR A 1 162 ? 22.289 -6.800 -25.299 1.00 98.31 162 TYR A C 1
ATOM 1291 O O . TYR A 1 162 ? 22.706 -7.381 -26.304 1.00 98.31 162 TYR A O 1
ATOM 1299 N N . SER A 1 163 ? 21.534 -5.700 -25.382 1.00 98.06 163 SER A N 1
ATOM 1300 C CA . SER A 1 163 ? 21.097 -5.103 -26.652 1.00 98.06 163 SER A CA 1
ATOM 1301 C C . SER A 1 163 ? 22.279 -4.786 -27.576 1.00 98.06 163 SER A C 1
ATOM 1303 O O . SER A 1 163 ? 22.275 -5.150 -28.756 1.00 98.06 163 SER A O 1
ATOM 1305 N N . SER A 1 164 ? 23.356 -4.214 -27.027 1.00 97.69 164 SER A N 1
ATOM 1306 C CA . SER A 1 164 ? 24.584 -3.909 -27.774 1.00 97.69 164 SER A CA 1
ATOM 1307 C C . SER A 1 164 ? 25.279 -5.167 -28.310 1.00 97.69 164 SER A C 1
ATOM 1309 O O . SER A 1 164 ? 25.752 -5.177 -29.450 1.00 97.69 164 SER A O 1
ATOM 1311 N N . SER A 1 165 ? 25.315 -6.246 -27.521 1.00 97.75 165 SER A N 1
ATOM 1312 C CA . SER A 1 165 ? 25.886 -7.542 -27.919 1.00 97.75 165 SER A CA 1
ATOM 1313 C C . SER A 1 165 ? 25.143 -8.154 -29.117 1.00 97.75 165 SER A C 1
ATOM 1315 O O . SER A 1 165 ? 25.754 -8.566 -30.116 1.00 97.75 165 SER A O 1
ATOM 1317 N N . ILE A 1 166 ? 23.806 -8.142 -29.076 1.00 97.44 166 ILE A N 1
ATOM 1318 C CA . ILE A 1 166 ? 22.974 -8.645 -30.176 1.00 97.44 166 ILE A CA 1
ATOM 1319 C C . ILE A 1 166 ? 23.093 -7.739 -31.410 1.00 97.44 166 ILE A C 1
ATOM 1321 O O . ILE A 1 166 ? 23.272 -8.240 -32.524 1.00 97.44 166 ILE A O 1
ATOM 1325 N N . ALA A 1 167 ? 23.095 -6.415 -31.236 1.00 97.00 167 ALA A N 1
ATOM 1326 C CA . ALA A 1 167 ? 23.264 -5.463 -32.334 1.00 97.00 167 ALA A CA 1
ATOM 1327 C C . ALA A 1 167 ? 24.613 -5.640 -33.060 1.00 97.00 167 ALA A C 1
ATOM 1329 O O . ALA A 1 167 ? 24.661 -5.643 -34.294 1.00 97.00 167 ALA A O 1
ATOM 1330 N N . GLY A 1 168 ? 25.701 -5.873 -32.318 1.00 96.81 168 GLY A N 1
ATOM 1331 C CA . GLY A 1 168 ? 27.013 -6.191 -32.892 1.00 96.81 168 GLY A CA 1
ATOM 1332 C C . GLY A 1 168 ? 27.007 -7.488 -33.713 1.00 96.81 168 GLY A C 1
ATOM 1333 O O . GLY A 1 168 ? 27.594 -7.552 -34.800 1.00 96.81 168 GLY A O 1
ATOM 1334 N N . SER A 1 169 ? 26.268 -8.501 -33.251 1.00 94.88 169 SER A N 1
ATOM 1335 C CA . SER A 1 169 ? 26.062 -9.751 -33.992 1.00 94.88 169 SER A CA 1
ATOM 1336 C C . SER A 1 169 ? 25.272 -9.531 -35.289 1.00 94.88 169 SER A C 1
ATOM 1338 O O . SER A 1 169 ? 25.634 -10.082 -36.332 1.00 94.88 169 SER A O 1
ATOM 1340 N N . VAL A 1 170 ? 24.228 -8.694 -35.259 1.00 96.62 170 VAL A N 1
ATOM 1341 C CA . VAL A 1 170 ? 23.449 -8.308 -36.451 1.00 96.62 170 VAL A CA 1
ATOM 1342 C C . VAL A 1 170 ? 24.329 -7.599 -37.480 1.00 96.62 170 VAL A C 1
ATOM 1344 O O . VAL A 1 170 ? 24.274 -7.944 -38.663 1.00 96.62 170 VAL A O 1
ATOM 1347 N N . ALA A 1 171 ? 25.147 -6.635 -37.047 1.00 95.88 171 ALA A N 1
ATOM 1348 C CA . ALA A 1 171 ? 26.051 -5.896 -37.926 1.00 95.88 171 ALA A CA 1
ATOM 1349 C C . ALA A 1 171 ? 27.064 -6.831 -38.607 1.00 95.88 171 ALA A C 1
ATOM 1351 O O . ALA A 1 171 ? 27.179 -6.833 -39.831 1.00 95.88 171 ALA A O 1
ATOM 1352 N N . THR A 1 172 ? 27.704 -7.710 -37.830 1.00 96.44 172 THR A N 1
ATOM 1353 C CA . THR A 1 172 ? 28.681 -8.685 -38.344 1.00 96.44 172 THR A CA 1
ATOM 1354 C C . THR A 1 172 ? 28.059 -9.644 -39.365 1.00 96.44 172 THR A C 1
ATOM 1356 O O . THR A 1 172 ? 28.644 -9.925 -40.409 1.00 96.44 172 THR A O 1
ATOM 1359 N N . LYS A 1 173 ? 26.841 -10.141 -39.108 1.00 95.12 173 LYS A N 1
ATOM 1360 C CA . LYS A 1 173 ? 26.118 -11.002 -40.061 1.00 95.12 173 LYS A CA 1
ATOM 1361 C C . LYS A 1 173 ? 25.775 -10.259 -41.353 1.00 95.12 173 LYS A C 1
ATOM 1363 O O . LYS A 1 173 ? 25.908 -10.834 -42.433 1.00 95.12 173 LYS A O 1
ATOM 1368 N N . ALA A 1 174 ? 25.392 -8.987 -41.256 1.00 94.62 174 ALA A N 1
ATOM 1369 C CA . ALA A 1 174 ? 25.079 -8.165 -42.420 1.00 94.62 174 ALA A CA 1
ATOM 1370 C C . ALA A 1 174 ? 26.298 -7.950 -43.335 1.00 94.62 174 ALA A C 1
ATOM 1372 O O . ALA A 1 174 ? 26.146 -8.013 -44.554 1.00 94.62 174 ALA A O 1
ATOM 1373 N N . GLU A 1 175 ? 27.503 -7.776 -42.779 1.00 95.44 175 GLU A N 1
ATOM 1374 C CA . GLU A 1 175 ? 28.755 -7.687 -43.557 1.00 95.44 175 GLU A CA 1
ATOM 1375 C C . GLU A 1 175 ? 29.043 -8.962 -44.367 1.00 95.44 175 GLU A C 1
ATOM 1377 O O . GLU A 1 175 ? 29.616 -8.901 -45.455 1.00 95.44 175 GLU A O 1
ATOM 1382 N N . LEU A 1 176 ? 28.591 -10.117 -43.871 1.00 95.19 176 LEU A N 1
ATOM 1383 C CA . LEU A 1 176 ? 28.675 -11.409 -44.556 1.00 95.19 176 LEU A CA 1
ATOM 1384 C C . LEU A 1 176 ? 27.516 -11.651 -45.542 1.00 95.19 176 LEU A C 1
ATOM 1386 O O . LEU A 1 176 ? 27.446 -12.716 -46.154 1.00 95.19 176 LEU A O 1
ATOM 1390 N N . GLY A 1 177 ? 26.592 -10.696 -45.688 1.00 94.50 177 GLY A N 1
ATOM 1391 C CA . GLY A 1 177 ? 25.388 -10.840 -46.508 1.00 94.50 177 GLY A CA 1
ATOM 1392 C C . GLY A 1 177 ? 24.329 -11.771 -45.906 1.00 94.50 177 GLY A C 1
ATOM 1393 O O . GLY A 1 177 ? 23.463 -12.254 -46.633 1.00 94.50 177 GLY A O 1
ATOM 1394 N N . ILE A 1 178 ? 24.395 -12.044 -44.598 1.00 96.06 178 ILE A N 1
ATOM 1395 C CA . ILE A 1 178 ? 23.439 -12.892 -43.878 1.00 96.06 178 ILE A CA 1
ATOM 1396 C C . ILE A 1 178 ? 22.352 -12.012 -43.257 1.00 96.06 178 ILE A C 1
ATOM 1398 O O . ILE A 1 178 ? 22.630 -11.082 -42.498 1.00 96.06 178 ILE A O 1
ATOM 1402 N N . GLU A 1 179 ? 21.093 -12.334 -43.542 1.00 93.50 179 GLU A N 1
ATOM 1403 C CA . GLU A 1 179 ? 19.948 -11.665 -42.933 1.00 93.50 179 GLU A CA 1
ATOM 1404 C C . GLU A 1 179 ? 19.651 -12.238 -41.536 1.00 93.50 179 GLU A C 1
ATOM 1406 O O . GLU A 1 179 ? 19.288 -13.402 -41.387 1.00 93.50 179 GLU A O 1
ATOM 1411 N N . ALA A 1 180 ? 19.798 -11.402 -40.506 1.00 95.12 180 ALA A N 1
ATOM 1412 C CA . ALA A 1 180 ? 19.570 -11.739 -39.099 1.00 95.12 180 ALA A CA 1
ATOM 1413 C C . ALA A 1 180 ? 18.220 -11.183 -38.617 1.00 95.12 180 ALA A C 1
ATOM 1415 O O . ALA A 1 180 ? 18.165 -10.216 -37.857 1.00 95.12 180 ALA A O 1
ATOM 1416 N N . ARG A 1 181 ? 17.113 -11.714 -39.155 1.00 95.94 181 ARG A N 1
ATOM 1417 C CA . ARG A 1 181 ? 15.769 -11.172 -38.892 1.00 95.94 181 ARG A CA 1
ATOM 1418 C C . ARG A 1 181 ? 15.393 -11.224 -37.406 1.00 95.94 181 ARG A C 1
ATOM 1420 O O . ARG A 1 181 ? 14.969 -10.206 -36.873 1.00 95.94 181 ARG A O 1
ATOM 1427 N N . ALA A 1 182 ? 15.547 -12.382 -36.764 1.00 95.75 182 ALA A N 1
ATOM 1428 C CA . ALA A 1 182 ? 15.133 -12.580 -35.373 1.00 95.75 182 ALA A CA 1
ATOM 1429 C C . ALA A 1 182 ? 15.900 -11.655 -34.417 1.00 95.75 182 ALA A C 1
ATOM 1431 O O . ALA A 1 182 ? 15.311 -11.015 -33.555 1.00 95.75 182 ALA A O 1
ATOM 1432 N N . GLU A 1 183 ? 17.210 -11.517 -34.616 1.00 96.38 183 GLU A N 1
ATOM 1433 C CA . GLU A 1 183 ? 18.049 -10.652 -33.790 1.00 96.38 183 GLU A CA 1
ATOM 1434 C C . GLU A 1 183 ? 17.754 -9.164 -34.007 1.00 96.38 183 GLU A C 1
ATOM 1436 O O . GLU A 1 183 ? 17.861 -8.379 -33.072 1.00 96.38 183 GLU A O 1
ATOM 1441 N N . ARG A 1 184 ? 17.352 -8.760 -35.220 1.00 96.00 184 ARG A N 1
ATOM 1442 C CA . ARG A 1 184 ? 16.899 -7.383 -35.481 1.00 96.00 184 ARG A CA 1
ATOM 1443 C C . ARG A 1 184 ? 15.601 -7.058 -34.752 1.00 96.00 184 ARG A C 1
ATOM 1445 O O . ARG A 1 184 ? 15.496 -5.972 -34.192 1.00 96.00 184 ARG A O 1
ATOM 1452 N N . GLU A 1 185 ? 14.634 -7.974 -34.787 1.00 97.44 185 GLU A N 1
ATOM 1453 C CA . GLU A 1 185 ? 13.368 -7.821 -34.059 1.00 97.44 185 GLU A CA 1
ATOM 1454 C C . GLU A 1 185 ? 13.642 -7.724 -32.545 1.00 97.44 185 GLU A C 1
ATOM 1456 O O . GLU A 1 185 ? 13.196 -6.765 -31.921 1.00 97.44 185 GLU A O 1
ATOM 1461 N N . LEU A 1 186 ? 14.493 -8.602 -31.997 1.00 97.44 186 LEU A N 1
ATOM 1462 C CA . LEU A 1 186 ? 14.895 -8.572 -30.584 1.00 97.44 186 LEU A CA 1
ATOM 1463 C C . LEU A 1 186 ? 15.599 -7.267 -30.180 1.00 97.44 186 LEU A C 1
ATOM 1465 O O . LEU A 1 186 ? 15.279 -6.692 -29.147 1.00 97.44 186 LEU A O 1
ATOM 1469 N N . VAL A 1 187 ? 16.546 -6.765 -30.982 1.00 97.62 187 VAL A N 1
ATOM 1470 C CA . VAL A 1 187 ? 17.213 -5.480 -30.689 1.00 97.62 187 VAL A CA 1
ATOM 1471 C C . VAL A 1 187 ? 16.202 -4.338 -30.669 1.00 97.62 187 VAL A C 1
ATOM 1473 O O . VAL A 1 187 ? 16.273 -3.490 -29.787 1.00 97.62 187 VAL A O 1
ATOM 1476 N N . SER A 1 188 ? 15.244 -4.323 -31.602 1.00 97.69 188 SER A N 1
ATOM 1477 C CA . SER A 1 188 ? 14.193 -3.301 -31.621 1.00 97.69 188 SER A CA 1
ATOM 1478 C C . SER A 1 188 ? 13.323 -3.347 -30.366 1.00 97.69 188 SER A C 1
ATOM 1480 O O . SER A 1 188 ? 12.956 -2.293 -29.851 1.00 97.69 188 SER A O 1
ATOM 1482 N N . GLU A 1 189 ? 12.989 -4.544 -29.888 1.00 98.06 189 GLU A N 1
ATOM 1483 C CA . GLU A 1 189 ? 12.208 -4.745 -28.666 1.00 98.06 189 GLU A CA 1
ATOM 1484 C C . GLU A 1 189 ? 12.988 -4.293 -27.424 1.00 98.06 189 GLU A C 1
ATOM 1486 O O . GLU A 1 189 ? 12.481 -3.496 -26.639 1.00 98.06 189 GLU A O 1
ATOM 1491 N N . LEU A 1 190 ? 14.259 -4.693 -27.308 1.00 98.31 190 LEU A N 1
ATOM 1492 C CA . LEU A 1 190 ? 15.151 -4.268 -26.225 1.00 98.31 190 LEU A CA 1
ATOM 1493 C C . LEU A 1 190 ? 15.345 -2.749 -26.200 1.00 98.31 190 LEU A C 1
ATOM 1495 O O . LEU A 1 190 ? 15.322 -2.147 -25.132 1.00 98.31 190 LEU A O 1
ATOM 1499 N N . THR A 1 191 ? 15.535 -2.109 -27.358 1.00 98.12 191 THR A N 1
ATOM 1500 C CA . THR A 1 191 ? 15.643 -0.644 -27.433 1.00 98.12 191 THR A CA 1
ATOM 1501 C C . THR A 1 191 ? 14.343 0.028 -26.998 1.00 98.12 191 THR A C 1
ATOM 1503 O O . THR A 1 191 ? 14.395 0.959 -26.201 1.00 98.12 191 THR A O 1
ATOM 1506 N N . GLY A 1 192 ? 13.186 -0.474 -27.442 1.00 98.44 192 GLY A N 1
ATOM 1507 C CA . GLY A 1 192 ? 11.891 0.044 -26.998 1.00 98.44 192 GLY A CA 1
ATOM 1508 C C . GLY A 1 192 ? 11.685 -0.082 -25.486 1.00 98.44 192 GLY A C 1
ATOM 1509 O O . GLY A 1 192 ? 11.210 0.857 -24.854 1.00 98.44 192 GLY A O 1
ATOM 1510 N N . GLY A 1 193 ? 12.093 -1.205 -24.890 1.00 98.44 193 GLY A N 1
ATOM 1511 C CA . GLY A 1 193 ? 12.039 -1.396 -23.441 1.00 98.44 193 GLY A CA 1
ATOM 1512 C C . GLY A 1 193 ? 13.005 -0.497 -22.665 1.00 98.44 193 GLY A C 1
ATOM 1513 O O . GLY A 1 193 ? 12.630 0.044 -21.628 1.00 98.44 193 GLY A O 1
ATOM 1514 N N . ILE A 1 194 ? 14.219 -0.264 -23.180 1.00 98.69 194 ILE A N 1
ATOM 1515 C CA . ILE A 1 194 ? 15.168 0.710 -22.609 1.00 98.69 194 ILE A CA 1
ATOM 1516 C C . ILE A 1 194 ? 14.542 2.108 -22.566 1.00 98.69 194 ILE A C 1
ATOM 1518 O O . ILE A 1 194 ? 14.586 2.755 -21.518 1.00 98.69 194 ILE A O 1
ATOM 1522 N N . ASP A 1 195 ? 13.942 2.552 -23.673 1.00 98.62 195 ASP A N 1
ATOM 1523 C CA . ASP A 1 195 ? 13.292 3.863 -23.762 1.00 98.62 195 ASP A CA 1
ATOM 1524 C C . ASP A 1 195 ? 12.099 3.952 -22.792 1.00 98.62 195 ASP A C 1
ATOM 1526 O O . ASP A 1 195 ? 11.981 4.916 -22.036 1.00 98.62 195 ASP A O 1
ATOM 1530 N N . ALA A 1 196 ? 11.266 2.907 -22.724 1.00 98.69 196 ALA A N 1
ATOM 1531 C CA . ALA A 1 196 ? 10.127 2.850 -21.807 1.00 98.69 196 ALA A CA 1
ATOM 1532 C C . ALA A 1 196 ? 10.548 2.908 -20.328 1.00 98.69 196 ALA A C 1
ATOM 1534 O O . ALA A 1 196 ? 9.947 3.643 -19.542 1.00 98.69 196 ALA A O 1
ATOM 1535 N N . ILE A 1 197 ? 11.596 2.172 -19.939 1.00 98.81 197 ILE A N 1
ATOM 1536 C CA . ILE A 1 197 ? 12.144 2.214 -18.575 1.00 98.81 197 ILE A CA 1
ATOM 1537 C C . ILE A 1 197 ? 12.731 3.599 -18.282 1.00 98.81 197 ILE A C 1
ATOM 1539 O O . ILE A 1 197 ? 12.524 4.126 -17.191 1.00 98.81 197 ILE A O 1
ATOM 1543 N N . TYR A 1 198 ? 13.448 4.205 -19.233 1.00 98.69 198 TYR A N 1
ATOM 1544 C CA . TYR A 1 198 ? 14.017 5.544 -19.070 1.00 98.69 198 TYR A CA 1
ATOM 1545 C C . TYR A 1 198 ? 12.933 6.599 -18.807 1.00 98.69 198 TYR A C 1
ATOM 1547 O O . TYR A 1 198 ? 13.047 7.376 -17.854 1.00 98.69 198 TYR A O 1
ATOM 1555 N N . ASP A 1 199 ? 11.862 6.585 -19.600 1.00 98.75 199 ASP A N 1
ATOM 1556 C CA . ASP A 1 199 ? 10.737 7.507 -19.444 1.00 98.75 199 ASP A CA 1
ATOM 1557 C C . ASP A 1 199 ? 9.980 7.261 -18.128 1.00 98.75 199 ASP A C 1
ATOM 1559 O O . ASP A 1 199 ? 9.670 8.210 -17.403 1.00 98.75 199 ASP A O 1
ATOM 1563 N N . ALA A 1 200 ? 9.741 5.995 -17.764 1.00 98.81 200 ALA A N 1
ATOM 1564 C CA . ALA A 1 200 ? 9.079 5.632 -16.510 1.00 98.81 200 ALA A CA 1
ATOM 1565 C C . ALA A 1 200 ? 9.896 6.037 -15.271 1.00 98.81 200 ALA A C 1
ATOM 1567 O O . ALA A 1 200 ? 9.331 6.475 -14.269 1.00 98.81 200 ALA A O 1
ATOM 1568 N N . VAL A 1 201 ? 11.229 5.941 -15.339 1.00 98.81 201 VAL A N 1
ATOM 1569 C CA . VAL A 1 201 ? 12.128 6.450 -14.294 1.00 98.81 201 VAL A CA 1
ATOM 1570 C C . VAL A 1 201 ? 11.958 7.957 -14.121 1.00 98.81 201 VAL A C 1
ATOM 1572 O O . VAL A 1 201 ? 11.815 8.418 -12.990 1.00 98.81 201 VAL A O 1
ATOM 1575 N N . ALA A 1 202 ? 11.960 8.723 -15.216 1.00 98.69 202 ALA A N 1
ATOM 1576 C CA . ALA A 1 202 ? 11.825 10.176 -15.152 1.00 98.69 202 ALA A CA 1
ATOM 1577 C C . ALA A 1 202 ? 10.461 10.606 -14.580 1.00 98.69 202 ALA A C 1
ATOM 1579 O O . ALA A 1 202 ? 10.397 11.518 -13.752 1.00 98.69 202 ALA A O 1
ATOM 1580 N N . ASP A 1 203 ? 9.382 9.926 -14.979 1.00 98.81 203 ASP A N 1
ATOM 1581 C CA . ASP A 1 203 ? 8.031 10.162 -14.456 1.00 98.81 203 ASP A CA 1
ATOM 1582 C C . ASP A 1 203 ? 7.932 9.845 -12.953 1.00 98.81 203 ASP A C 1
ATOM 1584 O O . ASP A 1 203 ? 7.432 10.669 -12.180 1.00 98.81 203 ASP A O 1
ATOM 1588 N N . LEU A 1 204 ? 8.470 8.700 -12.512 1.00 98.81 204 LEU A N 1
ATOM 1589 C CA . LEU A 1 204 ? 8.490 8.326 -11.096 1.00 98.81 204 LEU A CA 1
ATOM 1590 C C . LEU A 1 204 ? 9.334 9.297 -10.257 1.00 98.81 204 LEU A C 1
ATOM 1592 O O . LEU A 1 204 ? 8.896 9.693 -9.178 1.00 98.81 204 LEU A O 1
ATOM 1596 N N . GLU A 1 205 ? 10.508 9.719 -10.741 1.00 98.69 205 GLU A N 1
ATOM 1597 C CA . GLU A 1 205 ? 11.343 10.724 -10.064 1.00 98.69 205 GLU A CA 1
ATOM 1598 C C . GLU A 1 205 ? 10.579 12.044 -9.868 1.00 98.69 205 GLU A C 1
ATOM 1600 O O . GLU A 1 205 ? 10.595 12.600 -8.767 1.00 98.69 20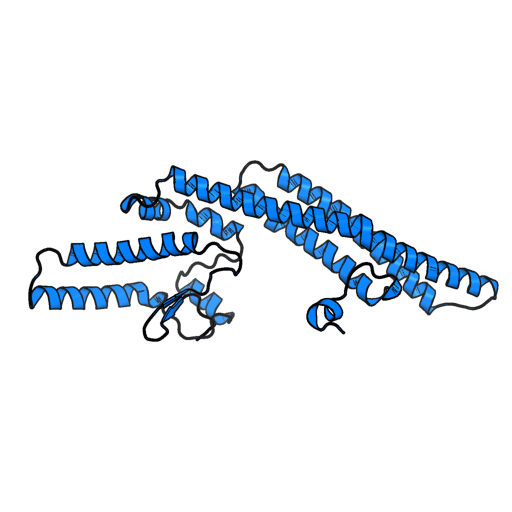5 GLU A O 1
ATOM 1605 N N . SER A 1 206 ? 9.873 12.519 -10.903 1.00 98.62 206 SER A N 1
ATOM 1606 C CA . SER A 1 206 ? 9.069 13.745 -10.828 1.00 98.62 206 SER A CA 1
ATOM 1607 C C . SER A 1 206 ? 7.935 13.614 -9.814 1.00 98.62 206 SER A C 1
ATOM 1609 O O . SER A 1 206 ? 7.857 14.404 -8.877 1.00 98.62 206 SER A O 1
ATOM 1611 N N . LYS A 1 207 ? 7.091 12.584 -9.948 1.00 98.69 207 LYS A N 1
ATOM 1612 C CA . LYS A 1 207 ? 5.923 12.381 -9.075 1.00 98.69 207 LYS A CA 1
ATOM 1613 C C . LYS A 1 207 ? 6.313 12.156 -7.620 1.00 98.69 207 LYS A C 1
ATOM 1615 O O . LYS A 1 207 ? 5.637 12.651 -6.723 1.00 98.69 207 LYS A O 1
ATOM 1620 N N . ASN A 1 208 ? 7.399 11.421 -7.377 1.00 98.56 208 ASN A N 1
ATOM 1621 C CA . ASN A 1 208 ? 7.905 11.200 -6.027 1.00 98.56 208 ASN A CA 1
ATOM 1622 C C . ASN A 1 208 ? 8.455 12.498 -5.411 1.00 98.56 208 ASN A C 1
ATOM 1624 O O . ASN A 1 208 ? 8.268 12.734 -4.219 1.00 98.56 208 ASN A O 1
ATOM 1628 N N . SER A 1 209 ? 9.101 13.359 -6.209 1.00 98.38 209 SER A N 1
ATOM 1629 C CA . SER A 1 209 ? 9.523 14.686 -5.745 1.00 98.38 209 SER A CA 1
ATOM 1630 C C . SER A 1 209 ? 8.323 15.563 -5.392 1.00 98.38 209 SER A C 1
ATOM 1632 O O . SER A 1 209 ? 8.317 16.145 -4.312 1.00 98.38 209 SER A O 1
ATOM 1634 N N . ASP A 1 210 ? 7.312 15.616 -6.262 1.00 98.38 210 ASP A N 1
ATOM 1635 C CA . ASP A 1 210 ? 6.109 16.425 -6.048 1.00 98.38 210 ASP A CA 1
ATOM 1636 C C . ASP A 1 210 ? 5.342 15.974 -4.796 1.00 98.38 210 ASP A C 1
ATOM 1638 O O . ASP A 1 210 ? 4.929 16.808 -3.995 1.00 98.38 210 ASP A O 1
ATOM 1642 N N . ALA A 1 211 ? 5.193 14.659 -4.588 1.00 98.31 211 ALA A N 1
ATOM 1643 C CA . ALA A 1 211 ? 4.520 14.112 -3.410 1.00 98.31 211 ALA A CA 1
ATOM 1644 C C . ALA A 1 211 ? 5.261 14.448 -2.106 1.00 98.31 211 ALA A C 1
ATOM 1646 O O . ALA A 1 211 ? 4.634 14.822 -1.122 1.00 98.31 211 ALA A O 1
ATOM 1647 N N . ARG A 1 212 ? 6.597 14.354 -2.099 1.00 96.81 212 ARG A N 1
ATOM 1648 C CA . ARG A 1 212 ? 7.433 14.618 -0.914 1.00 96.81 212 ARG A CA 1
ATOM 1649 C C . ARG A 1 212 ? 7.409 16.082 -0.460 1.00 96.81 212 ARG A C 1
ATOM 1651 O O . ARG A 1 212 ? 7.719 16.361 0.695 1.00 96.81 212 ARG A O 1
ATOM 1658 N N . ASP A 1 213 ? 7.106 17.010 -1.359 1.00 97.19 213 ASP A N 1
ATOM 1659 C CA . ASP A 1 213 ? 7.082 18.441 -1.048 1.00 97.19 213 ASP A CA 1
ATOM 1660 C C . ASP A 1 213 ? 5.726 18.894 -0.452 1.00 97.19 213 ASP A C 1
ATOM 1662 O O . ASP A 1 213 ? 5.557 20.071 -0.126 1.00 97.19 213 ASP A O 1
ATOM 1666 N N . ILE A 1 214 ? 4.765 17.975 -0.275 1.00 98.25 214 ILE A N 1
ATOM 1667 C CA . ILE A 1 214 ? 3.465 18.236 0.359 1.00 98.25 214 ILE A CA 1
ATOM 1668 C C . ILE A 1 214 ? 3.607 18.237 1.888 1.00 98.25 214 ILE A C 1
ATOM 1670 O O . ILE A 1 214 ? 4.137 17.301 2.475 1.00 98.25 214 ILE A O 1
ATOM 1674 N N . GLU A 1 215 ? 3.105 19.290 2.543 1.00 96.75 215 GLU A N 1
ATOM 1675 C CA . GLU A 1 215 ? 3.190 19.439 4.006 1.00 96.75 215 GLU A CA 1
ATOM 1676 C C . GLU A 1 215 ? 2.015 18.805 4.765 1.00 96.75 215 GLU A C 1
ATOM 1678 O O . GLU A 1 215 ? 2.183 18.388 5.913 1.00 96.75 215 GLU A O 1
ATOM 1683 N N . ASP A 1 216 ? 0.815 18.769 4.172 1.00 97.69 216 ASP A N 1
ATOM 1684 C CA . ASP A 1 216 ? -0.343 18.166 4.833 1.00 97.69 216 ASP A CA 1
ATOM 1685 C C . ASP A 1 216 ? -0.226 16.629 4.817 1.00 97.69 216 ASP A C 1
ATOM 1687 O O . ASP A 1 216 ? -0.121 16.039 3.739 1.00 97.69 216 ASP A O 1
ATOM 1691 N N . PRO A 1 217 ? -0.286 15.950 5.981 1.00 96.56 217 PRO A N 1
ATOM 1692 C CA . PRO A 1 217 ? -0.076 14.506 6.039 1.00 96.56 217 PRO A CA 1
ATOM 1693 C C . PRO A 1 217 ? -1.095 13.686 5.241 1.00 96.56 217 PRO A C 1
ATOM 1695 O O . PRO A 1 217 ? -0.755 12.604 4.759 1.00 96.56 217 PRO A O 1
ATOM 1698 N N . GLN A 1 218 ? -2.344 14.155 5.126 1.00 97.56 218 GLN A N 1
ATOM 1699 C CA . GLN A 1 218 ? -3.362 13.446 4.352 1.00 97.56 218 GLN A CA 1
ATOM 1700 C C . GLN A 1 218 ? -3.108 13.621 2.859 1.00 97.56 218 GLN A C 1
ATOM 1702 O O . GLN A 1 218 ? -3.097 12.632 2.129 1.00 97.56 218 GLN A O 1
ATOM 1707 N N . GLU A 1 219 ? -2.882 14.860 2.419 1.00 98.38 219 GLU A N 1
ATOM 1708 C CA . GLU A 1 219 ? -2.610 15.162 1.013 1.00 98.38 219 GLU A CA 1
ATOM 1709 C C . GLU A 1 219 ? -1.329 14.470 0.528 1.00 98.38 219 GLU A C 1
ATOM 1711 O O . GLU A 1 219 ? -1.309 13.940 -0.582 1.00 98.38 219 GLU A O 1
ATOM 1716 N N . GLU A 1 220 ? -0.288 14.390 1.368 1.00 98.56 220 GLU A N 1
ATOM 1717 C CA . GLU A 1 220 ? 0.935 13.642 1.060 1.00 98.56 220 GLU A CA 1
ATOM 1718 C C . GLU A 1 220 ? 0.612 12.151 0.862 1.00 98.56 220 GLU A C 1
ATOM 1720 O O . GLU A 1 220 ? 0.954 11.557 -0.163 1.00 98.56 220 GLU A O 1
ATOM 1725 N N . CYS A 1 221 ? -0.113 11.541 1.806 1.00 98.44 221 CYS A N 1
ATOM 1726 C CA . CYS A 1 221 ? -0.533 10.142 1.711 1.00 98.44 221 CYS A CA 1
ATOM 1727 C C . CYS A 1 221 ? -1.366 9.855 0.448 1.00 98.44 221 CYS A C 1
ATOM 1729 O O . CYS A 1 221 ? -1.160 8.827 -0.210 1.00 98.44 221 CYS A O 1
ATOM 1731 N N . ASP A 1 222 ? -2.292 10.753 0.109 1.00 98.50 222 ASP A N 1
ATOM 1732 C CA . ASP A 1 222 ? -3.128 10.666 -1.086 1.00 98.50 222 ASP A CA 1
ATOM 1733 C C . ASP A 1 222 ? -2.284 10.802 -2.366 1.00 98.50 222 ASP A C 1
ATOM 1735 O O . ASP A 1 222 ? -2.445 10.002 -3.287 1.00 98.50 222 ASP A O 1
ATOM 1739 N N . ALA A 1 223 ? -1.309 11.716 -2.408 1.00 98.69 223 ALA A N 1
ATOM 1740 C CA . ALA A 1 223 ? -0.399 11.866 -3.546 1.00 98.69 223 ALA A CA 1
ATOM 1741 C C . ALA A 1 223 ? 0.446 10.607 -3.793 1.00 98.69 223 ALA A C 1
ATOM 1743 O O . ALA A 1 223 ? 0.595 10.167 -4.939 1.00 98.69 223 ALA A O 1
ATOM 1744 N N . TYR A 1 224 ? 0.945 9.968 -2.730 1.00 98.75 224 TYR A N 1
ATOM 1745 C CA . TYR A 1 224 ? 1.632 8.684 -2.859 1.00 98.75 224 TYR A CA 1
ATOM 1746 C C . TYR A 1 224 ? 0.710 7.586 -3.409 1.00 98.75 224 TYR A C 1
ATOM 1748 O O . TYR A 1 224 ? 1.118 6.854 -4.312 1.00 98.75 224 TYR A O 1
ATOM 1756 N N . ARG A 1 225 ? -0.534 7.484 -2.914 1.00 98.44 225 ARG A N 1
ATOM 1757 C CA . ARG A 1 225 ? -1.526 6.503 -3.400 1.00 98.44 225 ARG A CA 1
ATOM 1758 C C . ARG A 1 225 ? -1.888 6.722 -4.865 1.00 98.44 225 ARG A C 1
ATOM 1760 O O . ARG A 1 225 ? -1.931 5.760 -5.623 1.00 98.44 225 ARG A O 1
ATOM 1767 N N . ASP A 1 226 ? -2.165 7.965 -5.241 1.00 98.44 226 ASP A N 1
ATOM 1768 C CA . ASP A 1 226 ? -2.803 8.285 -6.519 1.00 98.44 226 ASP A CA 1
ATOM 1769 C C . ASP A 1 226 ? -1.801 8.543 -7.647 1.00 98.44 226 ASP A C 1
ATOM 1771 O O . ASP A 1 226 ? -2.150 8.393 -8.817 1.00 98.44 226 ASP A O 1
ATOM 1775 N N . SER A 1 227 ? -0.563 8.930 -7.317 1.00 98.50 227 SER A N 1
ATOM 1776 C CA . SER A 1 227 ? 0.454 9.300 -8.312 1.00 98.50 227 SER A CA 1
ATOM 1777 C C . SER A 1 227 ? 1.703 8.426 -8.252 1.00 98.50 227 SER A C 1
ATOM 1779 O O . SER A 1 227 ? 2.121 7.904 -9.287 1.00 98.50 227 SER A O 1
ATOM 1781 N N . VAL A 1 228 ? 2.297 8.240 -7.068 1.00 98.81 228 VAL A N 1
ATOM 1782 C CA . VAL A 1 228 ? 3.594 7.549 -6.938 1.00 98.81 228 VAL A CA 1
ATOM 1783 C C . VAL A 1 228 ? 3.449 6.038 -7.111 1.00 98.81 228 VAL A C 1
ATOM 1785 O O . VAL A 1 228 ? 4.159 5.470 -7.935 1.00 98.81 228 VAL A O 1
ATOM 1788 N N . ILE A 1 229 ? 2.509 5.389 -6.414 1.00 98.75 229 ILE A N 1
ATOM 1789 C CA . ILE A 1 229 ? 2.284 3.937 -6.540 1.00 98.75 229 ILE A CA 1
ATOM 1790 C C . ILE A 1 229 ? 1.970 3.538 -7.996 1.00 98.75 229 ILE A C 1
ATOM 1792 O O . ILE A 1 229 ? 2.647 2.650 -8.512 1.00 98.75 229 ILE A O 1
ATOM 1796 N N . PRO A 1 230 ? 1.054 4.212 -8.725 1.00 98.75 230 PRO A N 1
ATOM 1797 C CA . PRO A 1 230 ? 0.834 3.902 -10.137 1.00 98.75 230 PRO A CA 1
ATOM 1798 C C . PRO A 1 230 ? 2.083 4.070 -11.014 1.00 98.75 230 PRO A C 1
ATOM 1800 O O . PRO A 1 230 ? 2.287 3.292 -11.942 1.00 98.75 230 PRO A O 1
ATOM 1803 N N . ALA A 1 231 ? 2.939 5.060 -10.735 1.00 98.81 231 ALA A N 1
ATOM 1804 C CA . ALA A 1 231 ? 4.200 5.232 -11.459 1.00 98.81 231 ALA A CA 1
ATOM 1805 C C . ALA A 1 231 ? 5.224 4.130 -11.125 1.00 98.81 231 ALA A C 1
ATOM 1807 O O . ALA A 1 231 ? 5.935 3.663 -12.015 1.00 98.81 231 ALA A O 1
ATOM 1808 N N . MET A 1 232 ? 5.259 3.661 -9.872 1.00 98.88 232 MET A N 1
ATOM 1809 C CA . MET A 1 232 ? 6.042 2.487 -9.473 1.00 98.88 232 MET A CA 1
ATOM 1810 C C . MET A 1 232 ? 5.580 1.239 -10.234 1.00 98.88 232 MET A C 1
ATOM 1812 O O . MET A 1 232 ? 6.420 0.514 -10.767 1.00 98.88 232 MET A O 1
ATOM 1816 N N . ASP A 1 233 ? 4.268 1.015 -10.349 1.00 98.81 233 ASP A N 1
ATOM 1817 C CA . ASP A 1 233 ? 3.709 -0.122 -11.091 1.00 98.81 233 ASP A CA 1
ATOM 1818 C C . ASP A 1 233 ? 4.065 -0.072 -12.586 1.00 98.81 233 ASP A C 1
ATOM 1820 O O . ASP A 1 233 ? 4.414 -1.101 -13.166 1.00 98.81 233 ASP A O 1
ATOM 1824 N N . ILE A 1 234 ? 4.042 1.115 -13.205 1.00 98.81 234 ILE A N 1
ATOM 1825 C CA . ILE A 1 234 ? 4.453 1.308 -14.607 1.00 98.81 234 ILE A CA 1
ATOM 1826 C C . ILE A 1 234 ? 5.935 0.971 -14.796 1.00 98.81 234 ILE A C 1
ATOM 1828 O O . ILE A 1 234 ? 6.277 0.202 -15.695 1.00 98.81 234 ILE A O 1
ATOM 1832 N N . LEU A 1 235 ? 6.815 1.515 -13.946 1.00 98.88 235 LEU A N 1
ATOM 1833 C CA . LEU A 1 235 ? 8.249 1.225 -14.016 1.00 98.88 235 LEU A CA 1
ATOM 1834 C C . LEU A 1 235 ? 8.517 -0.270 -13.827 1.00 98.88 235 LEU A C 1
ATOM 1836 O O . LEU A 1 235 ? 9.298 -0.859 -14.572 1.00 98.88 235 LEU A O 1
ATOM 1840 N N . ARG A 1 236 ? 7.850 -0.889 -12.850 1.00 98.56 236 ARG A N 1
ATOM 1841 C CA . ARG A 1 236 ? 7.956 -2.325 -12.607 1.00 98.56 236 ARG A CA 1
ATOM 1842 C C . ARG A 1 236 ? 7.544 -3.126 -13.837 1.00 98.56 236 ARG A C 1
ATOM 1844 O O . ARG A 1 236 ? 8.311 -3.980 -14.257 1.00 98.56 236 ARG A O 1
ATOM 1851 N N . ALA A 1 237 ? 6.379 -2.845 -14.418 1.00 98.56 237 ALA A N 1
ATOM 1852 C CA . ALA A 1 237 ? 5.894 -3.573 -15.587 1.00 98.56 237 ALA A CA 1
ATOM 1853 C C . ALA A 1 237 ? 6.881 -3.488 -16.765 1.00 98.56 237 ALA A C 1
ATOM 1855 O O . ALA A 1 237 ? 7.187 -4.509 -17.373 1.00 98.56 237 ALA A O 1
ATOM 1856 N N . ALA A 1 238 ? 7.443 -2.302 -17.027 1.00 98.44 238 ALA A N 1
ATOM 1857 C CA . ALA A 1 238 ? 8.436 -2.115 -18.084 1.00 98.44 238 ALA A CA 1
ATOM 1858 C C . ALA A 1 238 ? 9.727 -2.924 -17.843 1.00 98.44 238 ALA A C 1
ATOM 1860 O O . ALA A 1 238 ? 10.309 -3.458 -18.786 1.00 98.44 238 ALA A O 1
ATOM 1861 N N . VAL A 1 239 ? 10.178 -3.041 -16.588 1.00 98.50 239 VAL A N 1
ATOM 1862 C CA . VAL A 1 239 ? 11.338 -3.877 -16.227 1.00 98.50 239 VAL A CA 1
ATOM 1863 C C . VAL A 1 239 ? 11.001 -5.368 -16.317 1.00 98.50 239 VAL A C 1
ATOM 1865 O O . VAL A 1 239 ? 11.775 -6.121 -16.905 1.00 98.50 239 VAL A O 1
ATOM 1868 N N . ASP A 1 240 ? 9.855 -5.791 -15.781 1.00 97.81 240 ASP A N 1
ATOM 1869 C CA . ASP A 1 240 ? 9.410 -7.192 -15.767 1.00 97.81 240 ASP A CA 1
ATOM 1870 C C . ASP A 1 240 ? 9.254 -7.740 -17.205 1.00 97.81 240 ASP A C 1
ATOM 1872 O O . ASP A 1 240 ? 9.590 -8.892 -17.476 1.00 97.81 240 ASP A O 1
ATOM 1876 N N . GLU A 1 241 ? 8.817 -6.914 -18.164 1.00 97.12 241 GLU A N 1
ATOM 1877 C CA . GLU A 1 241 ? 8.777 -7.289 -19.587 1.00 97.12 241 GLU A CA 1
ATOM 1878 C C . GLU A 1 241 ? 10.174 -7.627 -20.135 1.00 97.12 241 GLU A C 1
ATOM 1880 O O . GLU A 1 241 ? 10.338 -8.618 -20.856 1.00 97.12 241 GLU A O 1
ATOM 1885 N N . MET A 1 242 ? 11.201 -6.865 -19.743 1.00 98.06 242 MET A N 1
ATOM 1886 C CA . MET A 1 242 ? 12.581 -7.088 -20.189 1.00 98.06 242 MET A CA 1
ATOM 1887 C C . MET A 1 242 ? 13.198 -8.365 -19.614 1.00 98.06 242 MET A C 1
ATOM 1889 O O . MET A 1 242 ? 14.009 -8.991 -20.299 1.00 98.06 242 MET A O 1
ATOM 1893 N N . GLU A 1 243 ? 12.785 -8.807 -18.419 1.00 97.00 243 GLU A N 1
ATOM 1894 C CA . GLU A 1 243 ? 13.248 -10.074 -17.820 1.00 97.00 243 GLU A CA 1
ATOM 1895 C C . GLU A 1 243 ? 13.000 -11.265 -18.759 1.00 97.00 243 GLU A C 1
ATOM 1897 O O . GLU A 1 243 ? 13.782 -12.212 -18.803 1.00 97.00 243 GLU A O 1
ATOM 1902 N N . THR A 1 244 ? 11.928 -11.216 -19.555 1.00 94.81 244 THR A N 1
ATOM 1903 C CA . THR A 1 244 ? 11.518 -12.338 -20.412 1.00 94.81 244 THR A CA 1
ATOM 1904 C C . THR A 1 244 ? 12.344 -12.493 -21.691 1.00 94.81 244 THR A C 1
ATOM 1906 O O . THR A 1 244 ? 12.341 -13.572 -22.291 1.00 94.81 244 THR A O 1
ATOM 1909 N N . ILE A 1 245 ? 13.045 -11.435 -22.112 1.00 96.38 245 ILE A N 1
ATOM 1910 C CA . ILE A 1 245 ? 13.779 -11.385 -23.386 1.00 96.38 245 ILE A CA 1
ATOM 1911 C C . ILE A 1 245 ? 15.281 -11.143 -23.218 1.00 96.38 245 ILE A C 1
ATOM 1913 O O . ILE A 1 245 ? 16.048 -11.398 -24.148 1.00 96.38 245 ILE A O 1
ATOM 1917 N N . VAL A 1 246 ? 15.721 -10.669 -22.050 1.00 97.50 246 VAL A N 1
ATOM 1918 C CA . VAL A 1 246 ? 17.140 -10.538 -21.710 1.00 97.50 246 VAL A CA 1
ATOM 1919 C C . VAL A 1 246 ? 17.685 -11.894 -21.268 1.00 97.50 246 VAL A C 1
ATOM 1921 O O . VAL A 1 246 ? 17.048 -12.631 -20.523 1.00 97.50 246 VAL A O 1
ATOM 1924 N N . ALA A 1 247 ? 18.881 -12.245 -21.739 1.00 95.94 247 ALA A N 1
ATOM 1925 C CA . ALA A 1 247 ? 19.523 -13.490 -21.331 1.00 95.94 247 ALA A CA 1
ATOM 1926 C C . ALA A 1 247 ? 19.890 -13.473 -19.834 1.00 95.94 247 ALA A C 1
ATOM 1928 O O . ALA A 1 247 ? 20.389 -12.468 -19.334 1.00 95.94 247 ALA A O 1
ATOM 1929 N N . ASP A 1 248 ? 19.717 -14.614 -19.160 1.00 93.62 248 ASP A N 1
ATOM 1930 C CA . ASP A 1 248 ? 19.959 -14.797 -17.716 1.00 93.62 248 ASP A CA 1
ATOM 1931 C C . ASP A 1 248 ? 21.350 -14.309 -17.270 1.00 93.62 248 ASP A C 1
ATOM 1933 O O . ASP A 1 248 ? 21.462 -13.575 -16.295 1.00 93.62 248 ASP A O 1
ATOM 1937 N N . ASP A 1 249 ? 22.394 -14.594 -18.060 1.00 94.56 249 ASP A N 1
ATOM 1938 C CA . ASP A 1 249 ? 23.776 -14.159 -17.791 1.00 94.56 249 ASP A CA 1
ATOM 1939 C C . ASP A 1 249 ? 23.947 -12.626 -17.712 1.00 94.56 249 ASP A C 1
ATOM 1941 O O . ASP A 1 249 ? 24.923 -12.142 -17.136 1.00 94.56 249 ASP A O 1
ATOM 1945 N N . TYR A 1 250 ? 23.032 -11.860 -18.316 1.00 96.56 250 TYR A N 1
ATOM 1946 C CA . TYR A 1 250 ? 23.026 -10.396 -18.280 1.00 96.56 250 TYR A CA 1
ATOM 1947 C C . TYR A 1 250 ? 22.075 -9.840 -17.218 1.00 96.56 250 TYR A C 1
ATOM 1949 O O . TYR A 1 250 ? 22.186 -8.666 -16.868 1.00 96.56 250 TYR A O 1
ATOM 1957 N N . TRP A 1 251 ? 21.130 -10.633 -16.711 1.00 97.50 251 TRP A N 1
ATOM 1958 C CA . TRP A 1 251 ? 20.107 -10.135 -15.799 1.00 97.50 251 TRP A CA 1
ATOM 1959 C C . TRP A 1 251 ? 20.711 -9.825 -14.415 1.00 97.50 251 TRP A C 1
ATOM 1961 O O . TRP A 1 251 ? 21.388 -10.667 -13.824 1.00 97.50 251 TRP A O 1
ATOM 1971 N N . PRO A 1 252 ? 20.513 -8.612 -13.861 1.00 96.81 252 PRO A N 1
ATOM 1972 C CA . PRO A 1 252 ? 21.328 -8.138 -12.740 1.00 96.81 252 PRO A CA 1
ATOM 1973 C C . PRO A 1 252 ? 20.838 -8.600 -11.359 1.00 96.81 252 PRO A C 1
ATOM 1975 O O . PRO A 1 252 ? 21.473 -8.281 -10.350 1.00 96.81 252 PRO A O 1
ATOM 1978 N N . VAL A 1 253 ? 19.701 -9.297 -11.280 1.00 95.81 253 VAL A N 1
ATOM 1979 C CA . VAL A 1 253 ? 19.077 -9.727 -10.020 1.00 95.81 253 VAL A CA 1
ATOM 1980 C C . VAL A 1 253 ? 18.583 -11.172 -10.104 1.00 95.81 253 VAL A C 1
ATOM 1982 O O . VAL A 1 253 ? 18.287 -11.653 -11.193 1.00 95.81 253 VAL A O 1
ATOM 1985 N N . PRO A 1 254 ? 18.444 -11.882 -8.972 1.00 94.19 254 PRO A N 1
ATOM 1986 C CA . PRO A 1 254 ? 17.828 -13.202 -8.971 1.00 94.19 254 PRO A CA 1
ATOM 1987 C C . PRO A 1 254 ? 16.365 -13.150 -9.425 1.00 94.19 254 PRO A C 1
ATOM 1989 O O . PRO A 1 254 ? 15.593 -12.324 -8.935 1.00 94.19 254 PRO A O 1
ATOM 1992 N N . SER A 1 255 ? 15.971 -14.092 -10.282 1.00 92.00 255 SER A N 1
ATOM 1993 C CA . SER A 1 255 ? 14.564 -14.293 -10.636 1.00 92.00 255 SER A CA 1
ATOM 1994 C C . SER A 1 255 ? 13.738 -14.741 -9.423 1.00 92.00 255 SER A C 1
ATOM 1996 O O . SER A 1 255 ? 14.255 -15.269 -8.426 1.00 92.00 255 SER A O 1
ATOM 1998 N N . TYR A 1 256 ? 12.413 -14.624 -9.529 1.00 92.31 256 TYR A N 1
ATOM 1999 C CA . TYR A 1 256 ? 11.500 -15.181 -8.526 1.00 92.31 256 TYR A CA 1
ATOM 2000 C C . TYR A 1 256 ? 11.686 -16.690 -8.322 1.00 92.31 256 TYR A C 1
ATOM 2002 O O . TYR A 1 256 ? 11.564 -17.166 -7.192 1.00 92.31 256 TYR A O 1
ATOM 2010 N N . ASN A 1 257 ? 12.021 -17.445 -9.373 1.00 89.50 257 ASN A N 1
ATOM 2011 C CA . ASN A 1 257 ? 12.265 -18.883 -9.250 1.00 89.50 257 ASN A CA 1
ATOM 2012 C C . ASN A 1 257 ? 13.485 -19.169 -8.370 1.00 89.50 257 ASN A C 1
ATOM 2014 O O . ASN A 1 257 ? 13.411 -20.011 -7.472 1.00 89.50 257 ASN A O 1
ATOM 2018 N N . SER A 1 258 ? 14.563 -18.408 -8.560 1.00 89.94 258 SER A N 1
ATOM 2019 C CA . SER A 1 258 ? 15.782 -18.545 -7.767 1.00 89.94 258 SER A CA 1
ATOM 2020 C C . SER A 1 258 ? 15.550 -18.154 -6.305 1.00 89.94 258 SER A C 1
ATOM 2022 O O . SER A 1 258 ? 15.993 -18.865 -5.403 1.00 89.94 258 SER A O 1
ATOM 2024 N N . MET A 1 259 ? 14.798 -17.076 -6.047 1.00 93.50 259 MET A N 1
ATOM 2025 C CA . MET A 1 259 ? 14.476 -16.639 -4.681 1.00 93.50 259 MET A CA 1
ATOM 2026 C C . MET A 1 259 ? 13.542 -17.602 -3.935 1.00 93.50 259 MET 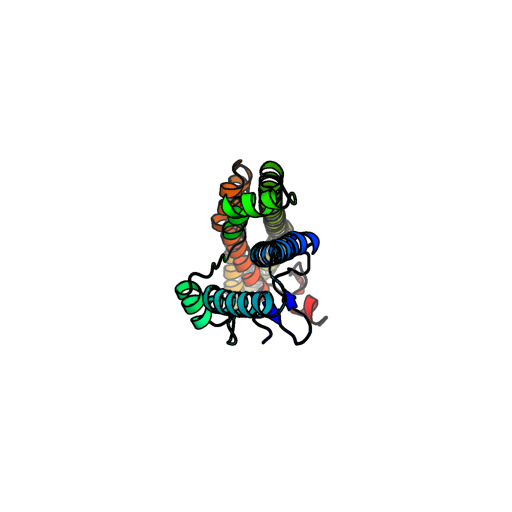A C 1
ATOM 2028 O O . MET A 1 259 ? 13.705 -17.807 -2.732 1.00 93.50 259 MET A O 1
ATOM 2032 N N . LEU A 1 260 ? 12.541 -18.167 -4.618 1.00 94.31 260 LEU A N 1
ATOM 2033 C CA . LEU A 1 260 ? 11.493 -18.969 -3.976 1.00 94.31 260 LEU A CA 1
ATOM 2034 C C . LEU A 1 260 ? 11.829 -20.459 -3.898 1.00 94.31 260 LEU A C 1
ATOM 2036 O O . LEU A 1 260 ? 11.433 -21.120 -2.936 1.00 94.31 260 LEU A O 1
ATOM 2040 N N . PHE A 1 261 ? 12.536 -20.995 -4.894 1.00 91.25 261 PHE A N 1
ATOM 2041 C CA . PHE A 1 261 ? 12.746 -22.437 -5.032 1.00 91.25 261 PHE A CA 1
ATOM 2042 C C . PHE A 1 261 ? 14.216 -22.857 -4.985 1.00 91.25 261 PHE A C 1
ATOM 2044 O O . PHE A 1 261 ? 14.470 -24.057 -4.895 1.00 91.25 261 PHE A O 1
ATOM 2051 N N . TRP A 1 262 ? 15.165 -21.910 -4.965 1.00 72.25 262 TRP A N 1
ATOM 2052 C CA . TRP A 1 262 ? 16.609 -22.194 -4.995 1.00 72.25 262 TRP A CA 1
ATOM 2053 C C . TRP A 1 262 ? 17.013 -23.102 -6.171 1.00 72.25 262 TRP A C 1
ATOM 2055 O O . TRP A 1 262 ? 17.919 -23.929 -6.035 1.00 72.25 262 TRP A O 1
ATOM 2065 N N . VAL A 1 263 ? 16.293 -22.977 -7.292 1.00 58.25 263 VAL A N 1
ATOM 2066 C CA . VAL A 1 263 ? 16.556 -23.667 -8.565 1.00 58.25 263 VAL A CA 1
ATOM 2067 C C . VAL A 1 263 ? 17.168 -22.683 -9.547 1.00 58.25 263 VAL A C 1
ATOM 2069 O O . VAL A 1 263 ? 16.732 -21.506 -9.538 1.00 58.25 263 VAL A O 1
#

Radius of gyration: 28.19 Å; chains: 1; bounding box: 63×43×89 Å

Sequence (263 aa):
NRTSPFAFTGNKFEFRMCGSQQNLSDPNVVLNTAVAEECDEFASLMEGKEGDEFTAAALDWVKKTLKAHHRIIFEGNGYSEDWEKEAERRGLPNFKTTPDALPQMIKPENIEFFSKYGVLNEAEVHARYVSKAEQYAKLLNIEANTMVDMAKRMYLPAISEYSSSIAGSVATKAELGIEARAERELVSELTGGIDAIYDAVADLESKNSDARDIEDPQEECDAYRDSVIPAMDILRAAVDEMETIVADDYWPVPSYNSMLFWV

Secondary structure (DSSP, 8-state):
--S-SEEE-SSSEEE----TTS-THHHHHHHHHHHHHHHHHHHHHHTT--HHHHHHHHHHHHHHHHHHHGGG---S-TTSHHHHHHHHHTT-----SHHHHGGGGG-HHHHHHHHHTTS--HHHHHHHHHHHHHHHHHHHHHHHHHHHHHIIIIIHHHHHHHHHHHHHHHHHHHHTT---HHHHHHHHHHHHHHHHHHHHHHHHHHHHHHHHT--SHHHHHHHIIIIIHHHHHHHHHHHHHHHTTS-GGG--S--HHHHHH--

pLDDT: mean 96.09, std 3.82, range [58.25, 98.88]